Protein AF-A0AAV8UXM5-F1 (afdb_monomer)

Foldseek 3Di:
DDDDDDDDDDDDDDDDDDDPDDDDDDDDDDDDDDDDDDDDDDDDDDDDDDDDPDPPDDPDDPFDWAWPDWAQDDDDPFGKIWTKIKTDFPFKPQKIKIKIAIDGDPVVCVVDPVPPGAFDMEMDMDGRDAIDGHPPADQDPVAAWRDWDDDDPAFKIKTWGWHQDPVQQKIKIKIWIGGPDPDPPVDPPRIHMYMDMDHHD

Structure (mmCIF, N/CA/C/O backbone):
data_AF-A0AAV8UXM5-F1
#
_entry.id   AF-A0AAV8UXM5-F1
#
loop_
_atom_site.group_PDB
_atom_site.id
_atom_site.type_symbol
_atom_site.label_atom_id
_atom_site.label_alt_id
_atom_site.label_comp_id
_atom_site.label_asym_id
_atom_site.label_entity_id
_atom_site.label_seq_id
_atom_site.pdbx_PDB_ins_code
_atom_site.Cartn_x
_atom_site.Cartn_y
_atom_site.Cartn_z
_atom_site.occupancy
_atom_site.B_iso_or_equiv
_atom_site.auth_seq_id
_atom_site.auth_comp_id
_atom_site.auth_asym_id
_atom_site.auth_atom_id
_atom_site.pdbx_PDB_model_num
ATOM 1 N N . MET A 1 1 ? -46.253 22.259 -22.463 1.00 45.28 1 MET A N 1
ATOM 2 C CA . MET A 1 1 ? -45.766 21.147 -21.620 1.00 45.28 1 MET A CA 1
ATOM 3 C C . MET A 1 1 ? -44.501 21.589 -20.906 1.00 45.28 1 MET A C 1
ATOM 5 O O . MET A 1 1 ? -43.659 22.217 -21.532 1.00 45.28 1 MET A O 1
ATOM 9 N N . SER A 1 2 ? -44.441 21.362 -19.596 1.00 40.28 2 SER A N 1
ATOM 10 C CA . SER A 1 2 ? -43.471 21.933 -18.659 1.00 40.28 2 SER A CA 1
ATOM 11 C C . SER A 1 2 ? -42.102 21.255 -18.707 1.00 40.28 2 SER A C 1
ATOM 13 O O . SER A 1 2 ? -41.990 20.046 -18.520 1.00 40.28 2 SER A O 1
ATOM 15 N N . SER A 1 3 ? -41.062 22.063 -18.862 1.00 44.91 3 SER A N 1
ATOM 16 C CA . SER A 1 3 ? -39.671 21.745 -18.551 1.00 44.91 3 SER A CA 1
ATOM 17 C C . SER A 1 3 ? -39.450 21.781 -17.031 1.00 44.91 3 SER A C 1
ATOM 19 O O . SER A 1 3 ? -39.527 22.848 -16.423 1.00 44.91 3 SER A O 1
ATOM 21 N N . GLY A 1 4 ? -39.205 20.621 -16.418 1.00 42.62 4 GLY A N 1
ATOM 22 C CA . GLY A 1 4 ? -38.860 20.483 -14.999 1.00 42.62 4 GLY A CA 1
ATOM 23 C C . GLY A 1 4 ? -37.346 20.443 -14.800 1.00 42.62 4 GLY A C 1
ATOM 24 O O . GLY A 1 4 ? -36.711 19.430 -15.076 1.00 42.62 4 GLY A O 1
ATOM 25 N N . PHE A 1 5 ? -36.780 21.553 -14.333 1.00 38.94 5 PHE A N 1
ATOM 26 C CA . PHE A 1 5 ? -35.387 21.689 -13.910 1.00 38.94 5 PHE A CA 1
ATOM 27 C C . PHE A 1 5 ? -35.331 21.391 -12.403 1.00 38.94 5 PHE A C 1
ATOM 29 O O . PHE A 1 5 ? -35.921 22.125 -11.611 1.00 38.94 5 PHE A O 1
ATOM 36 N N . VAL A 1 6 ? -34.690 20.293 -11.995 1.00 45.38 6 VAL A N 1
ATOM 37 C CA . VAL A 1 6 ? -34.498 19.964 -10.573 1.00 45.38 6 VAL A CA 1
ATOM 38 C C . VAL A 1 6 ? -33.215 20.640 -10.097 1.00 45.38 6 VAL A C 1
ATOM 40 O O . VAL A 1 6 ? -32.112 20.166 -10.356 1.00 45.38 6 VAL A O 1
ATOM 43 N N . SER A 1 7 ? -33.371 21.775 -9.418 1.00 38.81 7 SER A N 1
ATOM 44 C CA . SER A 1 7 ? -32.301 22.449 -8.682 1.00 38.81 7 SER A CA 1
ATOM 45 C C . SER A 1 7 ? -31.997 21.681 -7.396 1.00 38.81 7 SER A C 1
ATOM 47 O O . SER A 1 7 ? -32.844 21.597 -6.508 1.00 38.81 7 SER A O 1
ATOM 49 N N . VAL A 1 8 ? -30.785 21.139 -7.269 1.00 43.91 8 VAL A N 1
ATOM 50 C CA . VAL A 1 8 ? -30.275 20.630 -5.989 1.00 43.91 8 VAL A CA 1
ATOM 51 C C . VAL A 1 8 ? -29.797 21.836 -5.182 1.00 43.91 8 VAL A C 1
ATOM 53 O O . VAL A 1 8 ? -28.806 22.476 -5.530 1.00 43.91 8 VAL A O 1
ATOM 56 N N . GLY A 1 9 ? -30.561 22.191 -4.149 1.00 37.16 9 GLY A N 1
ATOM 57 C CA . GLY A 1 9 ? -30.243 23.277 -3.229 1.00 37.16 9 GLY A CA 1
ATOM 58 C C . GLY A 1 9 ? -29.020 22.938 -2.382 1.00 37.16 9 GLY A C 1
ATOM 59 O O . GLY A 1 9 ? -29.046 21.998 -1.594 1.00 37.16 9 GLY A O 1
ATOM 60 N N . LEU A 1 10 ? -27.958 23.720 -2.547 1.00 39.53 10 LEU A N 1
ATOM 61 C CA . LEU A 1 10 ? -26.877 23.840 -1.575 1.00 39.53 10 LEU A CA 1
ATOM 62 C C . LEU A 1 10 ? -27.367 24.761 -0.455 1.00 39.53 10 LEU A C 1
ATOM 64 O O . LEU A 1 10 ? -27.646 25.930 -0.711 1.00 39.53 10 LEU A O 1
ATOM 68 N N . ASP A 1 11 ? -27.489 24.226 0.758 1.00 41.09 11 ASP A N 1
ATOM 69 C CA . ASP A 1 11 ? -27.747 24.994 1.978 1.00 41.09 11 ASP A CA 1
ATOM 70 C C . ASP A 1 11 ? -26.431 25.630 2.473 1.00 41.09 11 ASP A C 1
ATOM 72 O O . ASP A 1 11 ? -25.501 24.892 2.814 1.00 41.09 11 ASP A O 1
ATOM 76 N N . PRO A 1 12 ? -26.286 26.971 2.489 1.00 48.53 12 PRO A N 1
ATOM 77 C CA . PRO A 1 12 ? -25.077 27.641 2.931 1.00 48.53 12 PRO A CA 1
ATOM 78 C C . PRO A 1 12 ? -25.357 28.450 4.205 1.00 48.53 12 PRO A C 1
ATOM 80 O O . PRO A 1 12 ? -25.426 29.676 4.160 1.00 48.53 12 PRO A O 1
ATOM 83 N N . ARG A 1 13 ? -25.518 27.779 5.350 1.00 39.03 13 ARG A N 1
ATOM 84 C CA . ARG A 1 13 ? -25.361 28.341 6.709 1.00 39.03 13 ARG A CA 1
ATOM 85 C C . ARG A 1 13 ? -24.883 27.185 7.592 1.00 39.03 13 ARG A C 1
ATOM 87 O O . ARG A 1 13 ? -25.555 26.174 7.688 1.00 39.03 13 ARG A O 1
ATOM 94 N N . LEU A 1 14 ? -23.704 27.219 8.199 1.00 43.03 14 LEU A N 1
ATOM 95 C CA . LEU A 1 14 ? -23.430 28.008 9.395 1.00 43.03 14 LEU A CA 1
ATOM 96 C C . LEU A 1 14 ? -21.909 28.150 9.562 1.00 43.03 14 LEU A C 1
ATOM 98 O O . LEU A 1 14 ? -21.182 27.159 9.628 1.00 43.03 14 LEU A O 1
ATOM 102 N N . GLY A 1 15 ? -21.448 29.397 9.630 1.00 34.44 15 GLY A N 1
ATOM 103 C CA . GLY A 1 15 ? -20.181 29.752 10.256 1.00 34.44 15 GLY A CA 1
ATOM 104 C C . GLY A 1 15 ? -20.368 30.054 11.747 1.00 34.44 15 GLY A C 1
ATOM 105 O O . GLY A 1 15 ? -21.478 29.975 12.263 1.00 34.44 15 GLY A O 1
ATOM 106 N N . GLU A 1 16 ? -19.258 30.480 12.357 1.00 38.41 16 GLU A N 1
ATOM 107 C CA . GLU A 1 16 ? -19.043 30.931 13.748 1.00 38.41 16 GLU A CA 1
ATOM 108 C C . GLU A 1 16 ? -18.546 29.831 14.704 1.00 38.41 16 GLU A C 1
ATOM 110 O O . GLU A 1 16 ? -19.240 28.890 15.055 1.00 38.41 16 GLU A O 1
ATOM 115 N N . SER A 1 17 ? -17.240 29.783 14.983 1.00 40.91 17 SER A N 1
ATOM 116 C CA . SER A 1 17 ? -16.501 30.587 15.977 1.00 40.91 17 SER A CA 1
ATOM 117 C C . SER A 1 17 ? -16.853 30.206 17.421 1.00 40.91 17 SER A C 1
ATOM 119 O O . SER A 1 17 ? -17.948 30.462 17.906 1.00 40.91 17 SER A O 1
ATOM 121 N N . GLY A 1 18 ? -15.900 29.587 18.126 1.00 34.62 18 GLY A N 1
ATOM 122 C CA . GLY A 1 18 ? -16.131 29.085 19.479 1.00 34.62 18 GLY A CA 1
ATOM 123 C C . GLY A 1 18 ? -14.866 28.580 20.163 1.00 34.62 18 GLY A C 1
ATOM 124 O O . GLY A 1 18 ? -14.663 27.384 20.296 1.00 34.62 18 GLY A O 1
ATOM 125 N N . LYS A 1 19 ? -14.002 29.526 20.543 1.00 34.66 19 LYS A N 1
ATOM 126 C CA . LYS A 1 19 ? -13.081 29.517 21.697 1.00 34.66 19 LYS A CA 1
ATOM 127 C C . LYS A 1 19 ? -12.708 28.146 22.291 1.00 34.66 19 LYS A C 1
ATOM 129 O O . LYS A 1 19 ? -13.430 27.573 23.100 1.00 34.66 19 LYS A O 1
ATOM 134 N N . CYS A 1 20 ? -11.474 27.728 22.017 1.00 38.84 20 CYS A N 1
ATOM 135 C CA . CYS A 1 20 ? -10.736 26.799 22.865 1.00 38.84 20 CYS A CA 1
ATOM 136 C C . CYS A 1 20 ? -10.193 27.588 24.070 1.00 38.84 20 CYS A C 1
ATOM 138 O O . CYS A 1 20 ? -9.226 28.339 23.938 1.00 38.84 20 CYS A O 1
ATOM 140 N N . SER A 1 21 ? -10.839 27.492 25.233 1.00 41.59 21 SER A N 1
ATOM 141 C CA . SER A 1 21 ? -10.326 28.103 26.464 1.00 41.59 21 SER A CA 1
ATOM 142 C C . SER A 1 21 ? -10.726 27.313 27.701 1.00 41.59 21 SER A C 1
ATOM 144 O O . SER A 1 21 ? -11.914 27.186 27.984 1.00 41.59 21 SER A O 1
ATOM 146 N N . SER A 1 22 ? -9.702 26.914 28.468 1.00 42.22 22 SER A N 1
ATOM 147 C CA . SER A 1 22 ? -9.739 26.312 29.810 1.00 42.22 22 SER A CA 1
ATOM 148 C C . SER A 1 22 ? -10.481 24.972 29.860 1.00 42.22 22 SER A C 1
ATOM 150 O O . SER A 1 22 ? -11.616 24.858 29.443 1.00 42.22 22 SER A O 1
ATOM 152 N N . TRP A 1 23 ? -9.850 23.882 30.275 1.00 30.88 23 TRP A N 1
ATOM 153 C CA . TRP A 1 23 ? -9.692 23.588 31.692 1.00 30.88 23 TRP A CA 1
ATOM 154 C C . TRP A 1 23 ? -8.365 22.875 31.956 1.00 30.88 23 TRP A C 1
ATOM 156 O O . TRP A 1 23 ? -8.071 21.803 31.435 1.00 30.88 23 TRP A O 1
ATOM 166 N N . CYS A 1 24 ? -7.575 23.513 32.812 1.00 39.38 24 CYS A N 1
ATOM 167 C CA . CYS A 1 24 ? -6.353 23.012 33.405 1.00 39.38 24 CYS A CA 1
ATOM 168 C C . CYS A 1 24 ? -6.691 22.613 34.849 1.00 39.38 24 CYS A C 1
ATOM 170 O O . CYS A 1 24 ? -7.016 23.489 35.642 1.00 39.38 24 CYS A O 1
ATOM 172 N N . ALA A 1 25 ? -6.644 21.322 35.189 1.00 42.03 25 ALA A N 1
ATOM 173 C CA . ALA A 1 25 ? -6.478 20.822 36.564 1.00 42.03 25 ALA A CA 1
ATOM 174 C C . ALA A 1 25 ? -6.244 19.298 36.514 1.00 42.03 25 ALA A C 1
ATOM 176 O O . ALA A 1 25 ? -7.165 18.509 36.360 1.00 42.03 25 ALA A O 1
ATOM 177 N N . ARG A 1 26 ? -4.987 18.847 36.463 1.00 41.97 26 ARG A N 1
ATOM 178 C CA . ARG A 1 26 ? -4.184 18.470 37.640 1.00 41.97 26 ARG A CA 1
ATOM 179 C C . ARG A 1 26 ? -4.803 17.325 38.454 1.00 41.97 26 ARG A C 1
ATOM 181 O O . ARG A 1 26 ? -5.565 17.581 39.377 1.00 41.97 26 ARG A O 1
ATOM 188 N N . ARG A 1 27 ? -4.262 16.112 38.286 1.00 48.38 27 ARG A N 1
ATOM 189 C CA . ARG A 1 27 ? -3.823 15.291 39.427 1.00 48.38 27 ARG A CA 1
ATOM 190 C C . ARG A 1 27 ? -2.507 14.588 39.122 1.00 48.38 27 ARG A C 1
ATOM 192 O O . ARG A 1 27 ? -2.323 13.962 38.090 1.00 48.38 27 ARG A O 1
ATOM 199 N N . ARG A 1 28 ? -1.595 14.788 40.068 1.00 47.28 28 ARG A N 1
ATOM 200 C CA . ARG A 1 28 ? -0.267 14.201 40.184 1.00 47.28 28 ARG A CA 1
ATOM 201 C C . ARG A 1 28 ? -0.423 12.739 40.594 1.00 47.28 28 ARG A C 1
ATOM 203 O O . ARG A 1 28 ? -1.163 12.463 41.533 1.00 47.28 28 ARG A O 1
ATOM 210 N N . GLY A 1 29 ? 0.321 11.857 39.943 1.00 37.12 29 GLY A N 1
ATOM 211 C CA . GLY A 1 29 ? 0.525 10.473 40.352 1.00 37.12 29 GLY A CA 1
ATOM 212 C C . GLY A 1 29 ? 1.959 10.084 40.031 1.00 37.12 29 GLY A C 1
ATOM 213 O O . GLY A 1 29 ? 2.228 9.516 38.984 1.00 37.12 29 GLY A O 1
ATOM 214 N N . VAL A 1 30 ? 2.885 10.475 40.906 1.00 45.19 30 VAL A N 1
ATOM 215 C CA . VAL A 1 30 ? 4.240 9.920 40.956 1.00 45.19 30 VAL A CA 1
ATOM 216 C C . VAL A 1 30 ? 4.102 8.499 41.494 1.00 45.19 30 VAL A C 1
ATOM 218 O O . VAL A 1 30 ? 3.691 8.333 42.641 1.00 45.19 30 VAL A O 1
ATOM 221 N N . MET A 1 31 ? 4.452 7.487 40.704 1.00 37.47 31 MET A N 1
ATOM 222 C CA . MET A 1 31 ? 4.749 6.156 41.230 1.00 37.47 31 MET A CA 1
ATOM 223 C C . MET A 1 31 ? 6.087 5.665 40.695 1.00 37.47 31 MET A C 1
ATOM 225 O O . MET A 1 31 ? 6.480 5.928 39.561 1.00 37.47 31 MET A O 1
ATOM 229 N N . LYS A 1 32 ? 6.811 5.068 41.637 1.00 36.50 32 LYS A N 1
ATOM 230 C CA . LYS A 1 32 ? 8.231 4.752 41.639 1.00 36.50 32 LYS A CA 1
ATOM 231 C C . LYS A 1 32 ? 8.600 3.729 40.569 1.00 36.50 32 LYS A C 1
ATOM 233 O O . LYS A 1 32 ? 7.892 2.750 40.365 1.00 36.50 32 LYS A O 1
ATOM 238 N N . MET A 1 33 ? 9.787 3.934 40.006 1.00 33.91 33 MET A N 1
ATOM 239 C CA . MET A 1 33 ? 10.614 2.886 39.419 1.00 33.91 33 MET A CA 1
ATOM 240 C C . MET A 1 33 ? 10.801 1.738 40.419 1.00 33.91 33 MET A C 1
ATOM 242 O O . MET A 1 33 ? 11.232 1.974 41.547 1.00 33.91 33 MET A O 1
ATOM 246 N N . HIS A 1 34 ? 10.547 0.513 39.973 1.00 35.97 34 HIS A N 1
ATOM 247 C CA . HIS A 1 34 ? 11.208 -0.674 40.497 1.00 35.97 34 HIS A CA 1
ATOM 248 C C . HIS A 1 34 ? 11.954 -1.326 39.333 1.00 35.97 34 HIS A C 1
ATOM 250 O O . HIS A 1 34 ? 11.359 -1.855 38.400 1.00 35.97 34 HIS A O 1
ATOM 256 N N . SER A 1 35 ? 13.273 -1.167 39.383 1.00 43.12 35 SER A N 1
ATOM 257 C CA . SER A 1 35 ? 14.252 -1.999 38.699 1.00 43.12 35 SER A CA 1
ATOM 258 C C . SER A 1 35 ? 14.246 -3.339 39.417 1.00 43.12 35 SER A C 1
ATOM 260 O O . SER A 1 35 ? 14.498 -3.345 40.622 1.00 43.12 35 SER A O 1
ATOM 262 N N . ASP A 1 36 ? 13.975 -4.434 38.710 1.00 39.72 36 ASP A N 1
ATOM 263 C CA . ASP A 1 36 ? 14.274 -5.762 39.233 1.00 39.72 36 ASP A CA 1
ATOM 264 C C . ASP A 1 36 ? 15.264 -6.489 38.327 1.00 39.72 36 ASP A C 1
ATOM 266 O O . ASP A 1 36 ? 15.210 -6.444 37.097 1.00 39.72 36 ASP A O 1
ATOM 270 N N . SER A 1 37 ? 16.237 -7.032 39.036 1.00 43.66 37 SER A N 1
ATOM 271 C CA . SER A 1 37 ? 17.463 -7.703 38.652 1.00 43.66 37 SER A CA 1
ATOM 272 C C . SER A 1 37 ? 17.219 -9.024 37.930 1.00 43.66 37 SER A C 1
ATOM 274 O O . SER A 1 37 ? 16.193 -9.672 38.095 1.00 43.66 37 SER A O 1
ATOM 276 N N . GLY A 1 38 ? 18.205 -9.405 37.117 1.00 40.91 38 GLY A N 1
ATOM 277 C CA . GLY A 1 38 ? 18.181 -10.601 36.290 1.00 40.91 38 GLY A CA 1
ATOM 278 C C . GLY A 1 38 ? 18.109 -11.923 37.048 1.00 40.91 38 GLY A C 1
ATOM 279 O O . GLY A 1 38 ? 18.486 -12.034 38.212 1.00 40.91 38 GLY A O 1
ATOM 280 N N . GLU A 1 39 ? 17.693 -12.944 36.305 1.00 49.25 39 GLU A N 1
ATOM 281 C CA . GLU A 1 39 ? 17.726 -14.334 36.733 1.00 49.25 39 GLU A CA 1
ATOM 282 C C . GLU A 1 39 ? 18.620 -15.122 35.762 1.00 49.25 39 GLU A C 1
ATOM 284 O O . GLU A 1 39 ? 18.297 -15.350 34.595 1.00 49.25 39 GLU A O 1
ATOM 289 N N . GLU A 1 40 ? 19.809 -15.456 36.261 1.00 47.88 40 GLU A N 1
ATOM 290 C CA . GLU A 1 40 ? 20.774 -16.398 35.694 1.00 47.88 40 GLU A CA 1
ATOM 291 C C . GLU A 1 40 ? 20.195 -17.818 35.770 1.00 47.88 40 GLU A C 1
ATOM 293 O O . GLU A 1 40 ? 20.112 -18.407 36.849 1.00 47.88 40 GLU A O 1
ATOM 298 N N . ILE A 1 41 ? 19.811 -18.402 34.630 1.00 53.00 41 ILE A N 1
ATOM 299 C CA . ILE A 1 41 ? 19.374 -19.803 34.578 1.00 53.00 41 ILE A CA 1
ATOM 300 C C . ILE A 1 41 ? 20.552 -20.689 34.172 1.00 53.00 41 ILE A C 1
ATOM 302 O O . ILE A 1 41 ? 20.925 -20.848 33.007 1.00 53.00 41 ILE A O 1
ATOM 306 N N . SER A 1 42 ? 21.122 -21.249 35.235 1.00 52.50 42 SER A N 1
ATOM 307 C CA . SER A 1 42 ? 22.150 -22.275 35.323 1.00 52.50 42 SER A CA 1
ATOM 308 C C . SER A 1 42 ? 22.005 -23.404 34.297 1.00 52.50 42 SER A C 1
ATOM 310 O O . SER A 1 42 ? 21.000 -24.112 34.211 1.00 52.50 42 SER A O 1
ATOM 312 N N . ARG A 1 43 ? 23.090 -23.622 33.553 1.00 63.59 43 ARG A N 1
ATOM 313 C CA . ARG A 1 43 ? 23.341 -24.827 32.764 1.00 63.59 43 ARG A CA 1
ATOM 314 C C . ARG A 1 43 ? 23.649 -26.003 33.701 1.00 63.59 43 ARG A C 1
ATOM 316 O O . ARG A 1 43 ? 24.657 -25.938 34.401 1.00 63.59 43 ARG A O 1
ATOM 323 N N . ARG A 1 44 ? 22.903 -27.116 33.596 1.00 58.78 44 ARG A N 1
ATOM 324 C CA . ARG A 1 44 ? 23.425 -28.486 33.332 1.00 58.78 44 ARG A CA 1
ATOM 325 C C . ARG A 1 44 ? 22.379 -29.602 33.533 1.00 58.78 44 ARG A C 1
ATOM 327 O O . ARG A 1 44 ? 21.853 -29.783 34.619 1.00 58.78 44 ARG A O 1
ATOM 334 N N . ASN A 1 45 ? 22.320 -30.438 32.493 1.00 46.81 45 ASN A N 1
ATOM 335 C CA . ASN A 1 45 ? 22.197 -31.904 32.475 1.00 46.81 45 ASN A CA 1
ATOM 336 C C . ASN A 1 45 ? 20.837 -32.634 32.362 1.00 46.81 45 ASN A C 1
ATOM 338 O O . ASN A 1 45 ? 20.012 -32.631 33.260 1.00 46.81 45 ASN A O 1
ATOM 342 N N . LEU A 1 46 ? 20.820 -33.435 31.281 1.00 49.66 46 LEU A N 1
ATOM 343 C CA . LEU A 1 46 ? 20.339 -34.815 31.101 1.00 49.66 46 LEU A CA 1
ATOM 344 C C . LEU A 1 46 ? 18.830 -35.112 30.977 1.00 49.66 46 LEU A C 1
ATOM 346 O O . LEU A 1 46 ? 18.123 -35.297 31.953 1.00 49.66 46 LEU A O 1
ATOM 350 N N . LEU A 1 47 ? 18.434 -35.278 29.707 1.00 52.75 47 LEU A N 1
ATOM 351 C CA . LEU A 1 47 ? 17.790 -36.455 29.094 1.00 52.75 47 LEU A CA 1
ATOM 352 C C . LEU A 1 47 ? 16.663 -37.208 29.837 1.00 52.75 47 LEU A C 1
ATOM 354 O O . LEU A 1 47 ? 16.871 -37.775 30.902 1.00 52.75 47 LEU A O 1
ATOM 358 N N . LEU A 1 48 ? 15.595 -37.416 29.048 1.00 52.03 48 LEU A N 1
ATOM 359 C CA . LEU A 1 48 ? 14.561 -38.472 29.059 1.00 52.03 48 LEU A CA 1
ATOM 360 C C . LEU A 1 48 ? 13.194 -38.109 29.662 1.00 52.03 4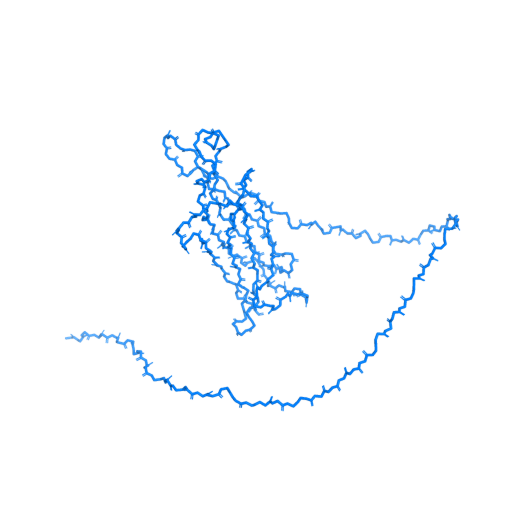8 LEU A C 1
ATOM 362 O O . LEU A 1 48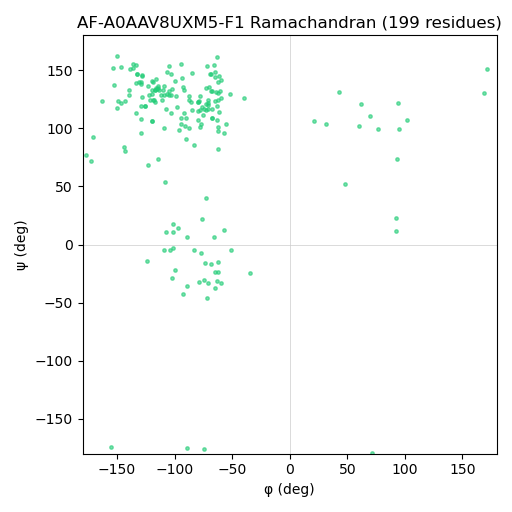 ? 12.993 -38.075 30.868 1.00 52.03 48 LEU A O 1
ATOM 366 N N . GLY A 1 49 ? 12.226 -37.957 28.753 1.00 50.22 49 GLY A N 1
ATOM 367 C CA . GLY A 1 49 ? 10.788 -37.902 29.016 1.00 50.22 49 GLY A CA 1
ATOM 368 C C . GLY A 1 49 ? 10.005 -37.803 27.703 1.00 50.22 49 GLY A C 1
ATOM 369 O O . GLY A 1 49 ? 9.604 -36.718 27.300 1.00 50.22 49 GLY A O 1
ATOM 370 N N . LEU A 1 50 ? 9.871 -38.929 26.993 1.00 62.00 50 LEU A N 1
ATOM 371 C CA . LEU A 1 50 ? 9.015 -39.096 25.809 1.00 62.00 50 LEU A CA 1
ATOM 372 C C . LEU A 1 50 ? 7.526 -39.112 26.208 1.00 62.00 50 LEU A C 1
ATOM 374 O O . LEU A 1 50 ? 7.199 -39.586 27.291 1.00 62.00 50 LEU A O 1
ATOM 378 N N . LEU A 1 51 ? 6.667 -38.708 25.259 1.00 57.31 51 LEU A N 1
ATOM 379 C CA . LEU A 1 51 ? 5.188 -38.686 25.251 1.00 57.31 51 LEU A CA 1
ATOM 380 C C . LEU A 1 51 ? 4.512 -37.379 25.698 1.00 57.31 51 LEU A C 1
ATOM 382 O O . LEU A 1 51 ? 3.829 -37.307 26.713 1.00 57.31 51 LEU A O 1
ATOM 386 N N . GLY A 1 52 ? 4.587 -36.373 24.826 1.00 55.62 52 GLY A N 1
ATOM 387 C CA . GLY A 1 52 ? 3.538 -35.365 24.676 1.00 55.62 52 GLY A CA 1
ATOM 388 C C . GLY A 1 52 ? 3.184 -35.267 23.196 1.00 55.62 52 GLY A C 1
ATOM 389 O O . GLY A 1 52 ? 4.068 -34.992 22.386 1.00 55.62 52 GLY A O 1
ATOM 390 N N . LEU A 1 53 ? 1.931 -35.556 22.826 1.00 59.75 53 LEU A N 1
ATOM 391 C CA . LEU A 1 53 ? 1.420 -35.368 21.465 1.00 59.75 53 LEU A CA 1
ATOM 392 C C . LEU A 1 53 ? 1.641 -33.904 21.060 1.00 59.75 53 LEU A C 1
ATOM 394 O O . LEU A 1 53 ? 0.935 -33.010 21.523 1.00 59.75 53 LEU A O 1
ATOM 398 N N . GLY A 1 54 ? 2.649 -33.671 20.222 1.00 54.69 54 GLY A N 1
ATOM 399 C CA . GLY A 1 54 ? 2.967 -32.355 19.697 1.00 54.69 54 GLY A CA 1
ATOM 400 C C . GLY A 1 54 ? 1.864 -31.891 18.758 1.00 54.69 54 GLY A C 1
ATOM 401 O O . GLY A 1 54 ? 1.737 -32.394 17.642 1.00 54.69 54 GLY A O 1
ATOM 402 N N . THR A 1 55 ? 1.079 -30.910 19.191 1.00 64.50 55 THR A N 1
ATOM 403 C CA . THR A 1 55 ? 0.347 -30.042 18.274 1.00 64.50 55 THR A CA 1
ATOM 404 C C . THR A 1 55 ? 1.388 -29.308 17.433 1.00 64.50 55 THR A C 1
ATOM 406 O O . THR A 1 55 ? 2.051 -28.381 17.893 1.00 64.50 55 THR A O 1
ATOM 409 N N . ALA A 1 56 ? 1.595 -29.772 16.201 1.00 62.59 56 ALA A N 1
ATOM 410 C CA . ALA A 1 56 ? 2.439 -29.092 15.234 1.00 62.59 56 ALA A CA 1
ATOM 411 C C . ALA A 1 56 ? 1.826 -27.714 14.947 1.00 62.59 56 ALA A C 1
ATOM 413 O O . ALA A 1 56 ? 0.867 -27.592 14.186 1.00 62.59 56 ALA A O 1
ATOM 414 N N . ALA A 1 57 ? 2.343 -26.679 15.608 1.00 64.75 57 ALA A N 1
ATOM 415 C CA . ALA A 1 57 ? 2.033 -25.298 15.287 1.00 64.75 57 ALA A CA 1
ATOM 416 C C . ALA A 1 57 ? 2.543 -25.034 13.865 1.00 64.75 57 ALA A C 1
ATOM 418 O O . ALA A 1 57 ? 3.753 -24.999 13.633 1.00 64.75 57 ALA A O 1
ATOM 419 N N . LEU A 1 58 ? 1.627 -24.914 12.900 1.00 65.75 58 LEU A N 1
ATOM 420 C CA . LEU A 1 58 ? 1.994 -24.491 11.554 1.00 65.75 58 LEU A CA 1
ATOM 421 C C . LEU A 1 58 ? 2.577 -23.073 11.647 1.00 65.75 58 LEU A C 1
ATOM 423 O O . LEU A 1 58 ? 1.897 -22.183 12.167 1.00 65.75 58 LEU A O 1
ATOM 427 N N . PRO A 1 59 ? 3.802 -22.831 11.152 1.00 58.94 59 PRO A N 1
ATOM 428 C CA . PRO A 1 59 ? 4.322 -21.479 11.065 1.00 58.94 59 PRO A CA 1
ATOM 429 C C . PRO A 1 59 ? 3.437 -20.681 10.099 1.00 58.94 59 PRO A C 1
ATOM 431 O O . PRO A 1 59 ? 3.303 -21.040 8.928 1.00 58.94 59 PRO A O 1
ATOM 434 N N . MET A 1 60 ? 2.811 -19.606 10.589 1.00 56.09 60 MET A N 1
ATOM 435 C CA . MET A 1 60 ? 2.189 -18.601 9.724 1.00 56.09 60 MET A CA 1
ATOM 436 C C . MET A 1 60 ? 3.300 -17.995 8.870 1.00 56.09 60 MET A C 1
ATOM 438 O O . MET A 1 60 ? 4.227 -17.376 9.394 1.00 56.09 60 MET A O 1
ATOM 442 N N . LEU A 1 61 ? 3.242 -18.232 7.559 1.00 55.22 61 LEU A N 1
ATOM 443 C CA . LEU A 1 61 ? 4.180 -17.621 6.630 1.00 55.22 61 LEU A CA 1
ATOM 444 C C . LEU A 1 61 ? 4.011 -16.094 6.669 1.00 55.22 61 LEU A C 1
ATOM 446 O O . LEU A 1 61 ? 2.877 -15.611 6.736 1.00 55.22 61 LEU A O 1
ATOM 450 N N . PRO A 1 62 ? 5.115 -15.330 6.626 1.00 55.53 62 PRO A N 1
ATOM 451 C CA . PRO A 1 62 ? 5.040 -13.883 6.518 1.00 55.53 62 PRO A CA 1
ATOM 452 C C . PRO A 1 62 ? 4.298 -13.506 5.232 1.00 55.53 62 PRO A C 1
ATOM 454 O O . PRO A 1 62 ? 4.484 -14.152 4.199 1.00 55.53 62 PRO A O 1
ATOM 457 N N . ALA A 1 63 ? 3.475 -12.457 5.299 1.00 61.56 63 ALA A N 1
ATOM 458 C CA . ALA A 1 63 ? 2.813 -11.866 4.141 1.00 61.56 63 ALA A CA 1
ATOM 459 C C . ALA A 1 63 ? 3.877 -11.435 3.117 1.00 61.56 63 ALA A C 1
ATOM 461 O O . ALA A 1 63 ? 4.509 -10.387 3.243 1.00 61.56 63 ALA A O 1
ATOM 462 N N . SER A 1 64 ? 4.139 -12.294 2.133 1.00 70.81 64 SER A N 1
ATOM 463 C CA . SER A 1 64 ? 5.137 -12.039 1.104 1.00 70.81 64 SER A CA 1
ATOM 464 C C . SER A 1 64 ? 4.540 -11.107 0.061 1.00 70.81 64 SER A C 1
ATOM 466 O O . SER A 1 64 ? 3.526 -11.441 -0.555 1.00 70.81 64 SER A O 1
ATOM 468 N N . ALA A 1 65 ? 5.179 -9.963 -0.165 1.00 83.94 65 ALA A N 1
ATOM 469 C CA . ALA A 1 65 ? 4.847 -9.129 -1.308 1.00 83.94 65 ALA A CA 1
ATOM 470 C C . ALA A 1 65 ? 5.137 -9.902 -2.604 1.00 83.94 65 ALA A C 1
ATOM 472 O O . ALA A 1 65 ? 6.211 -10.486 -2.759 1.00 83.94 65 ALA A O 1
ATOM 473 N N . ARG A 1 66 ? 4.168 -9.932 -3.516 1.00 89.62 66 ARG A N 1
ATOM 474 C CA . ARG A 1 66 ? 4.195 -10.720 -4.749 1.00 89.62 66 ARG A CA 1
ATOM 475 C C . ARG A 1 66 ? 4.105 -9.800 -5.957 1.00 89.62 66 ARG A C 1
ATOM 477 O O . ARG A 1 66 ? 3.185 -8.992 -6.047 1.00 89.62 66 ARG A O 1
ATOM 484 N N . ASP A 1 67 ? 5.009 -9.957 -6.921 1.00 89.62 67 ASP A N 1
ATOM 485 C CA . ASP A 1 67 ? 4.899 -9.254 -8.201 1.00 89.62 67 ASP A CA 1
ATOM 486 C C . ASP A 1 67 ? 3.722 -9.851 -9.009 1.00 89.62 67 ASP A C 1
ATOM 488 O O . ASP A 1 67 ? 3.661 -11.050 -9.288 1.00 89.62 67 ASP A O 1
ATOM 492 N N . VAL A 1 68 ? 2.738 -9.013 -9.335 1.00 92.19 68 VAL A N 1
ATOM 493 C CA . VAL A 1 68 ? 1.496 -9.377 -10.038 1.00 92.19 68 VAL A CA 1
ATOM 494 C C . VAL A 1 68 ? 1.644 -9.193 -11.540 1.00 92.19 68 VAL A C 1
ATOM 496 O O . VAL A 1 68 ? 1.173 -10.024 -12.313 1.00 92.19 68 VAL A O 1
ATOM 499 N N . ALA A 1 69 ? 2.264 -8.089 -11.950 1.00 89.44 69 ALA A N 1
ATOM 500 C CA . ALA A 1 69 ? 2.444 -7.742 -13.349 1.00 89.44 69 ALA A CA 1
ATOM 501 C C . ALA A 1 69 ? 3.674 -6.851 -13.534 1.00 89.44 69 ALA A C 1
ATOM 503 O O . ALA A 1 69 ? 4.024 -6.068 -12.652 1.00 89.44 69 ALA A O 1
ATOM 504 N N . SER A 1 70 ? 4.284 -6.939 -14.712 1.00 87.81 70 SER A N 1
ATOM 505 C CA . SER A 1 70 ? 5.259 -5.973 -15.209 1.00 87.81 70 SER A CA 1
ATOM 506 C C . SER A 1 70 ? 4.876 -5.644 -16.646 1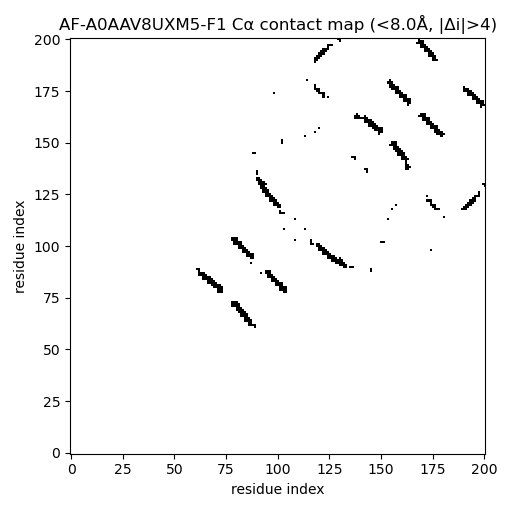.00 87.81 70 SER A C 1
ATOM 508 O O . SER A 1 70 ? 4.856 -6.521 -17.510 1.00 87.81 70 SER A O 1
ATOM 510 N N . ILE A 1 71 ? 4.463 -4.403 -16.874 1.00 88.38 71 ILE A N 1
ATOM 511 C CA . ILE A 1 71 ? 3.891 -3.942 -18.139 1.00 88.38 71 ILE A CA 1
ATOM 512 C C . ILE A 1 71 ? 4.892 -2.979 -18.780 1.00 88.38 71 ILE A C 1
ATOM 514 O O . ILE A 1 71 ? 5.245 -1.990 -18.141 1.00 88.38 71 ILE A O 1
ATOM 518 N N . PRO A 1 72 ? 5.346 -3.205 -20.022 1.00 84.81 72 PRO A N 1
ATOM 519 C CA . PRO A 1 72 ? 6.190 -2.239 -20.714 1.00 84.81 72 PRO A CA 1
ATOM 520 C C . PRO A 1 72 ? 5.391 -0.954 -20.973 1.00 84.81 72 PRO A C 1
ATOM 522 O O . PRO A 1 72 ? 4.311 -0.990 -21.561 1.00 84.81 72 PRO A O 1
ATOM 525 N N . ALA A 1 73 ? 5.905 0.178 -20.498 1.00 75.31 73 ALA A N 1
ATOM 526 C CA . ALA A 1 73 ? 5.200 1.455 -20.468 1.00 75.31 73 ALA A CA 1
ATOM 527 C C . ALA A 1 73 ? 5.661 2.453 -21.548 1.00 75.31 73 ALA A C 1
ATOM 529 O O . ALA A 1 73 ? 5.044 3.512 -21.672 1.00 75.31 73 ALA A O 1
ATOM 530 N N . SER A 1 74 ? 6.694 2.149 -22.346 1.00 70.38 74 SER A N 1
ATOM 531 C CA . SER A 1 74 ? 7.223 3.107 -23.332 1.00 70.38 74 SER A CA 1
ATOM 532 C C . SER A 1 74 ? 7.491 2.564 -24.742 1.00 70.38 74 SER A C 1
ATOM 534 O O . SER A 1 74 ? 7.660 1.369 -24.976 1.00 70.38 74 SER A O 1
ATOM 536 N N . GLY A 1 75 ? 7.432 3.509 -25.697 1.00 63.75 75 GLY A N 1
ATOM 537 C CA . GLY A 1 75 ? 7.564 3.317 -27.145 1.00 63.75 75 GLY A CA 1
ATOM 538 C C . GLY A 1 75 ? 8.996 3.058 -27.623 1.00 63.75 75 GLY A C 1
ATOM 539 O O . GLY A 1 75 ? 9.907 2.982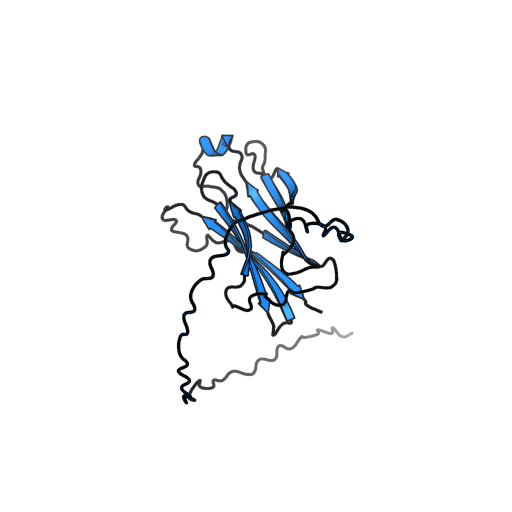 -26.811 1.00 63.75 75 GLY A O 1
ATOM 540 N N . LEU A 1 76 ? 9.172 2.960 -28.952 1.00 56.34 76 LEU A N 1
ATOM 541 C CA . LEU A 1 76 ? 10.286 2.339 -29.709 1.00 56.34 76 LEU A CA 1
ATOM 542 C C . LEU A 1 76 ? 11.729 2.404 -29.140 1.00 56.34 76 LEU A C 1
ATOM 544 O O . LEU A 1 76 ? 12.539 1.560 -29.514 1.00 56.34 76 LEU A O 1
ATOM 548 N N . PHE A 1 77 ? 12.065 3.376 -28.286 1.00 56.28 77 PHE A N 1
ATOM 549 C CA . PHE A 1 77 ? 13.421 3.657 -27.799 1.00 56.28 77 PHE A CA 1
ATOM 550 C C . PHE A 1 77 ? 13.601 3.649 -26.270 1.00 56.28 77 PHE A C 1
ATOM 552 O O . PHE A 1 77 ? 14.744 3.617 -25.829 1.00 56.28 77 PHE A O 1
ATOM 559 N N . MET A 1 78 ? 12.530 3.679 -25.468 1.00 62.44 78 MET A N 1
ATOM 560 C CA . MET A 1 78 ? 12.612 3.691 -23.997 1.00 62.44 78 MET A CA 1
ATOM 561 C C . MET A 1 78 ? 11.948 2.427 -23.454 1.00 62.44 78 MET A C 1
ATOM 563 O O . MET A 1 78 ? 10.854 2.072 -23.888 1.00 62.44 78 MET A O 1
ATOM 567 N N . LYS A 1 79 ? 12.599 1.737 -22.517 1.00 71.56 79 LYS A N 1
ATOM 568 C CA . LYS A 1 79 ? 12.078 0.495 -21.923 1.00 71.56 79 LYS A CA 1
ATOM 569 C C . LYS A 1 79 ? 11.624 0.705 -20.477 1.00 71.56 79 LYS A C 1
ATOM 571 O O . LYS A 1 79 ? 12.080 -0.011 -19.595 1.00 71.56 79 LYS A O 1
ATOM 576 N N . ASP A 1 80 ? 10.757 1.673 -20.195 1.00 77.94 80 ASP A N 1
ATOM 577 C CA . ASP A 1 80 ? 10.150 1.789 -18.861 1.00 77.94 80 ASP A CA 1
ATOM 578 C C . ASP A 1 80 ? 9.196 0.607 -18.616 1.00 77.94 80 ASP A C 1
ATOM 580 O O . ASP A 1 80 ? 8.524 0.131 -19.533 1.00 77.94 80 ASP A O 1
ATOM 584 N N . TYR A 1 81 ? 9.098 0.165 -17.364 1.00 80.06 81 TYR A N 1
ATOM 585 C CA . TYR A 1 81 ? 8.151 -0.858 -16.927 1.00 80.06 81 TYR A CA 1
ATOM 586 C C . TYR A 1 81 ? 7.269 -0.317 -15.805 1.00 80.06 81 TYR A C 1
ATOM 588 O O . TYR A 1 81 ? 7.752 0.315 -14.868 1.00 80.06 81 TYR A O 1
ATOM 596 N N . LEU A 1 82 ? 5.974 -0.595 -15.884 1.00 86.31 82 LEU A N 1
ATOM 597 C CA . LEU A 1 82 ? 5.008 -0.429 -14.811 1.00 86.31 82 LEU A CA 1
ATOM 598 C C . LEU A 1 82 ? 4.865 -1.767 -14.083 1.00 86.31 82 LEU A C 1
ATOM 600 O O . LEU A 1 82 ? 4.293 -2.714 -14.622 1.00 86.31 82 LEU A O 1
ATOM 604 N N . ASN A 1 83 ? 5.383 -1.846 -12.866 1.00 87.56 83 ASN A N 1
ATOM 605 C CA . ASN A 1 83 ? 5.270 -3.024 -12.016 1.00 87.56 83 ASN A CA 1
ATOM 606 C C . ASN A 1 83 ? 4.064 -2.879 -11.097 1.00 87.56 83 ASN A C 1
ATOM 608 O O . ASN A 1 83 ? 3.773 -1.786 -10.613 1.00 87.56 83 ASN A O 1
ATOM 612 N N . VAL A 1 84 ? 3.376 -3.987 -10.852 1.00 91.25 84 VAL A N 1
ATOM 613 C CA . VAL A 1 84 ? 2.279 -4.078 -9.892 1.00 91.25 84 VAL A CA 1
ATOM 614 C C . VAL A 1 84 ? 2.643 -5.132 -8.865 1.00 91.25 84 VAL A C 1
ATOM 616 O O . VAL A 1 84 ? 2.909 -6.274 -9.227 1.00 91.25 84 VAL A O 1
ATOM 619 N N . ILE A 1 85 ? 2.633 -4.751 -7.594 1.00 91.50 85 ILE A N 1
ATOM 620 C CA . ILE A 1 85 ? 2.962 -5.612 -6.460 1.00 91.50 85 ILE A CA 1
ATOM 621 C C . ILE A 1 85 ? 1.720 -5.742 -5.596 1.00 91.50 85 ILE A C 1
ATOM 623 O O . ILE A 1 85 ? 1.075 -4.747 -5.275 1.00 91.50 85 ILE A O 1
ATOM 627 N N . GLU A 1 86 ? 1.401 -6.965 -5.210 1.00 94.44 86 GLU A N 1
ATOM 628 C CA . GLU A 1 86 ? 0.381 -7.280 -4.221 1.00 94.44 86 GLU A CA 1
ATOM 629 C C . GLU A 1 86 ? 1.043 -7.554 -2.877 1.00 94.44 86 GLU A C 1
ATOM 631 O O . GLU A 1 86 ? 2.064 -8.236 -2.813 1.00 94.44 86 GLU A O 1
ATOM 636 N N . PHE A 1 87 ? 0.426 -7.093 -1.798 1.00 93.75 87 PHE A N 1
ATOM 637 C CA . PHE A 1 87 ? 0.735 -7.560 -0.453 1.00 93.75 87 PHE A CA 1
ATOM 638 C C . PHE A 1 87 ? -0.508 -7.479 0.440 1.00 93.75 87 PHE A C 1
ATOM 640 O O . PHE A 1 87 ? -1.494 -6.804 0.125 1.00 93.75 87 PHE A O 1
ATOM 647 N N . GLU A 1 88 ? -0.456 -8.198 1.555 1.00 93.81 88 GLU A N 1
ATOM 648 C CA . GLU A 1 88 ? -1.478 -8.155 2.597 1.00 93.81 88 GLU A CA 1
ATOM 649 C C . GLU A 1 88 ? -0.973 -7.369 3.798 1.00 93.81 88 GLU A C 1
ATOM 651 O O . GLU A 1 88 ? 0.229 -7.277 4.056 1.00 93.81 88 GLU A O 1
ATOM 656 N N . ASP A 1 89 ? -1.912 -6.805 4.541 1.00 93.31 89 ASP A N 1
ATOM 657 C CA . ASP A 1 89 ? -1.609 -6.117 5.777 1.00 93.31 89 ASP A CA 1
ATOM 658 C C . ASP A 1 89 ? -1.408 -7.135 6.922 1.00 93.31 89 ASP A C 1
ATOM 660 O O . ASP A 1 89 ? -2.329 -7.895 7.232 1.00 93.31 89 ASP A O 1
ATOM 664 N N . PRO A 1 90 ? -0.249 -7.143 7.611 1.00 91.56 90 PRO A N 1
ATOM 665 C CA . PRO A 1 90 ? 0.034 -8.123 8.660 1.00 91.56 90 PRO A CA 1
ATOM 666 C C . PRO A 1 90 ? -0.888 -8.017 9.886 1.00 91.56 90 PRO A C 1
ATOM 668 O O . PRO A 1 90 ? -1.045 -8.996 10.612 1.00 91.56 90 PRO A O 1
ATOM 671 N N . LYS A 1 91 ? -1.495 -6.849 10.135 1.00 92.75 91 LYS A N 1
ATOM 672 C CA . LYS A 1 91 ? -2.393 -6.604 11.278 1.00 92.75 91 LYS A CA 1
ATOM 673 C C . LYS A 1 91 ? -3.860 -6.450 10.878 1.00 92.75 91 LYS A C 1
ATOM 675 O O . LYS A 1 91 ? -4.716 -6.314 11.753 1.00 92.75 91 LYS A O 1
ATOM 680 N N . VAL A 1 92 ? -4.168 -6.460 9.583 1.00 94.00 92 VAL A N 1
ATOM 681 C CA . VAL A 1 92 ? -5.540 -6.375 9.080 1.00 94.00 92 VAL A CA 1
ATOM 682 C C . VAL A 1 92 ? -5.794 -7.492 8.080 1.00 94.00 92 VAL A C 1
ATOM 684 O O . VAL A 1 92 ? -5.360 -7.444 6.935 1.00 94.00 92 VAL A O 1
ATOM 687 N N . SER A 1 93 ? -6.587 -8.479 8.483 1.00 93.44 93 SER A N 1
ATOM 688 C CA . SER A 1 93 ? -7.026 -9.538 7.575 1.00 93.44 93 SER A CA 1
ATOM 689 C C . SER A 1 93 ? -8.270 -9.116 6.792 1.00 93.44 93 SER A C 1
ATOM 691 O O . SER A 1 93 ? -9.138 -8.411 7.310 1.00 93.44 93 SER A O 1
ATOM 693 N N . GLY A 1 94 ? -8.387 -9.607 5.556 1.00 93.62 94 GLY A N 1
ATOM 694 C CA . GLY A 1 94 ? -9.546 -9.361 4.689 1.00 93.62 94 GLY A CA 1
ATOM 695 C C . GLY A 1 94 ? -9.411 -8.154 3.762 1.00 93.62 94 GLY A C 1
ATOM 696 O O . GLY A 1 94 ? -10.389 -7.762 3.123 1.00 93.62 94 GLY A O 1
ATOM 697 N N . VAL A 1 95 ? -8.205 -7.595 3.646 1.00 95.38 95 VAL A N 1
ATOM 698 C CA . VAL A 1 95 ? -7.848 -6.570 2.664 1.00 95.38 95 VAL A CA 1
ATOM 699 C C . VAL A 1 95 ? -6.573 -6.972 1.929 1.00 95.38 95 VAL A C 1
ATOM 701 O O . VAL A 1 95 ? -5.636 -7.487 2.531 1.00 95.38 95 VAL A O 1
ATOM 704 N N . ARG A 1 96 ? -6.542 -6.724 0.622 1.00 95.50 96 ARG A N 1
ATOM 705 C CA . ARG A 1 96 ? -5.345 -6.841 -0.213 1.00 95.50 96 ARG A CA 1
ATOM 706 C C . ARG A 1 96 ? -5.002 -5.495 -0.814 1.00 95.50 96 ARG A C 1
ATOM 708 O O . ARG A 1 96 ? -5.897 -4.753 -1.225 1.00 95.50 96 ARG A O 1
ATOM 715 N N . LEU A 1 97 ? -3.713 -5.196 -0.863 1.00 95.75 97 LEU A N 1
ATOM 716 C CA . LEU A 1 97 ? -3.185 -3.933 -1.348 1.00 95.75 97 LEU A CA 1
ATOM 717 C C . LEU A 1 97 ? -2.382 -4.180 -2.616 1.00 95.75 97 LEU A C 1
ATOM 719 O O . LEU A 1 97 ? -1.568 -5.098 -2.680 1.00 95.75 97 LEU A O 1
ATOM 723 N N . TYR A 1 98 ? -2.610 -3.336 -3.616 1.00 95.00 98 TYR A N 1
ATOM 724 C CA . TYR A 1 98 ? -1.866 -3.329 -4.866 1.00 95.00 98 TYR A CA 1
ATOM 725 C C . TYR A 1 98 ? -1.133 -2.002 -4.985 1.00 95.00 98 TYR A C 1
ATOM 727 O O . TYR A 1 98 ? -1.770 -0.949 -4.955 1.00 95.00 98 TYR A O 1
ATOM 735 N N . ILE A 1 99 ? 0.188 -2.047 -5.131 1.00 92.19 99 ILE A N 1
ATOM 736 C CA . ILE A 1 99 ? 1.004 -0.877 -5.453 1.00 92.19 99 ILE A CA 1
ATOM 737 C C . ILE A 1 99 ? 1.421 -0.978 -6.905 1.00 92.19 99 ILE A C 1
ATOM 739 O O . ILE A 1 99 ? 1.930 -2.012 -7.329 1.00 92.19 99 ILE A O 1
ATOM 743 N N . SER A 1 100 ? 1.256 0.110 -7.648 1.00 89.56 100 SER A N 1
ATOM 744 C CA . SER A 1 100 ? 1.865 0.256 -8.963 1.00 89.56 100 SER A CA 1
ATOM 745 C C . SER A 1 100 ? 3.029 1.241 -8.909 1.00 89.56 100 SER A C 1
ATOM 747 O O . SER A 1 100 ? 2.853 2.379 -8.449 1.00 89.56 100 SER A O 1
ATOM 749 N N . ASP A 1 101 ? 4.182 0.846 -9.439 1.00 84.81 101 ASP A N 1
ATOM 750 C CA . ASP A 1 101 ? 5.366 1.691 -9.563 1.00 84.81 101 ASP A CA 1
ATOM 751 C C . ASP A 1 101 ? 5.982 1.613 -10.961 1.00 84.81 101 ASP A C 1
ATOM 753 O O . ASP A 1 101 ? 5.942 0.583 -11.626 1.00 84.81 101 ASP A O 1
ATOM 757 N N . TYR A 1 102 ? 6.559 2.726 -11.408 1.00 80.56 102 TYR A N 1
ATOM 758 C CA . TYR A 1 102 ? 7.359 2.757 -12.627 1.00 80.56 102 TYR A CA 1
ATOM 759 C C . TYR A 1 102 ? 8.830 2.516 -12.291 1.00 80.56 102 TYR A C 1
ATOM 761 O O . TYR A 1 102 ? 9.375 3.177 -11.395 1.00 80.56 102 TYR A O 1
ATOM 769 N N . SER A 1 103 ? 9.473 1.631 -13.050 1.00 75.00 103 SER A N 1
ATOM 770 C CA . SER A 1 103 ? 10.903 1.354 -12.980 1.00 75.00 103 SER A CA 1
ATOM 771 C C . SER A 1 103 ? 11.563 1.450 -14.357 1.00 75.00 103 SER A C 1
ATOM 773 O O . SER A 1 103 ? 10.973 1.119 -15.386 1.00 75.00 103 SER A O 1
ATOM 775 N N . ARG A 1 104 ? 12.819 1.910 -14.367 1.00 72.25 104 ARG A N 1
ATOM 776 C CA . ARG A 1 104 ? 13.687 1.909 -15.551 1.00 72.25 104 ARG A CA 1
ATOM 777 C C . ARG A 1 104 ? 14.726 0.790 -15.499 1.00 72.25 104 ARG A C 1
ATOM 779 O O . ARG A 1 104 ? 15.222 0.478 -14.407 1.00 72.25 104 ARG A O 1
ATOM 786 N N . PRO A 1 105 ? 15.108 0.223 -16.653 1.00 67.62 105 PRO A N 1
ATOM 787 C CA . PRO A 1 105 ? 16.119 -0.811 -16.745 1.00 67.62 105 PRO A CA 1
ATOM 788 C C . PRO A 1 105 ? 17.495 -0.239 -16.423 1.00 67.62 105 PRO A C 1
ATOM 790 O O . PRO A 1 105 ? 17.824 0.909 -16.722 1.00 67.62 105 PRO A O 1
ATOM 793 N N . ILE A 1 106 ? 18.321 -1.087 -15.819 1.00 63.81 106 ILE A N 1
ATOM 794 C CA . ILE A 1 106 ? 19.650 -0.726 -15.317 1.00 63.81 106 ILE A CA 1
ATOM 795 C C . ILE A 1 106 ? 20.557 -0.216 -16.454 1.00 63.81 106 ILE A C 1
ATOM 797 O O . ILE A 1 106 ? 21.352 0.694 -16.240 1.00 63.81 106 ILE A O 1
ATOM 801 N N . THR A 1 107 ? 20.397 -0.736 -17.674 1.00 59.69 107 THR A N 1
ATOM 802 C CA . THR A 1 107 ? 21.210 -0.370 -18.845 1.00 59.69 107 THR A CA 1
ATOM 803 C C . THR A 1 107 ? 21.027 1.083 -19.292 1.00 59.69 107 THR A C 1
ATOM 805 O O . THR A 1 107 ? 22.009 1.726 -19.646 1.00 59.69 107 THR A O 1
ATOM 808 N N . GLU A 1 108 ? 19.809 1.630 -19.229 1.00 59.38 108 GLU A N 1
ATOM 809 C CA . GLU A 1 108 ? 19.550 3.045 -19.552 1.00 59.38 108 GLU A CA 1
ATOM 810 C C . GLU A 1 108 ? 19.948 3.970 -18.390 1.00 59.38 108 GLU A C 1
ATOM 812 O O . GLU A 1 108 ? 20.432 5.079 -18.619 1.00 59.38 108 GLU A O 1
ATOM 817 N N . LYS A 1 109 ? 19.826 3.493 -17.141 1.00 61.44 109 LYS A N 1
ATOM 818 C CA . LYS A 1 109 ? 20.208 4.239 -15.927 1.00 61.44 109 LYS A CA 1
ATOM 819 C C . LYS A 1 109 ? 21.704 4.550 -15.847 1.00 61.44 109 LYS A C 1
ATOM 821 O O . LYS A 1 109 ? 22.069 5.579 -15.290 1.00 61.44 109 LYS A O 1
ATOM 826 N N . ILE A 1 110 ? 22.552 3.679 -16.402 1.00 61.59 110 ILE A N 1
ATOM 827 C CA . ILE A 1 110 ? 24.011 3.873 -16.442 1.00 61.59 110 ILE A CA 1
ATOM 828 C C . ILE A 1 110 ? 24.413 4.932 -17.482 1.00 61.59 110 ILE A C 1
ATOM 830 O O . ILE A 1 110 ? 25.406 5.627 -17.286 1.00 61.59 110 ILE A O 1
ATOM 834 N N . GLN A 1 111 ? 23.647 5.078 -18.567 1.00 59.81 111 GLN A N 1
ATOM 835 C CA . GLN A 1 111 ? 23.962 6.009 -19.658 1.00 59.81 111 GLN A CA 1
ATOM 836 C C . GLN A 1 111 ? 23.370 7.406 -19.443 1.00 59.81 111 GLN A C 1
ATOM 838 O O . GLN A 1 111 ? 24.012 8.397 -19.776 1.00 59.81 111 GLN A O 1
ATOM 843 N N . ASN A 1 112 ? 22.171 7.496 -18.862 1.00 56.38 112 ASN A N 1
ATOM 844 C CA . ASN A 1 112 ? 21.440 8.748 -18.696 1.00 56.38 112 ASN A CA 1
ATOM 845 C C . ASN A 1 112 ? 20.997 8.904 -17.239 1.00 56.38 112 ASN A C 1
ATOM 847 O O . ASN A 1 112 ? 19.961 8.368 -16.863 1.00 56.38 112 ASN A O 1
ATOM 851 N N . ASN A 1 113 ? 21.781 9.641 -16.441 1.00 57.06 113 ASN A N 1
ATOM 852 C CA . ASN A 1 113 ? 21.458 10.147 -15.098 1.00 57.06 113 ASN A CA 1
ATOM 853 C C . ASN A 1 113 ? 20.513 9.261 -14.256 1.00 57.06 113 ASN A C 1
ATOM 855 O O . ASN A 1 113 ? 19.289 9.342 -14.374 1.00 57.06 113 ASN A O 1
ATOM 859 N N . PHE A 1 114 ? 21.079 8.542 -13.282 1.00 56.88 114 PHE A N 1
ATOM 860 C CA . PHE A 1 114 ? 20.399 7.680 -12.295 1.00 56.88 114 PHE A CA 1
ATOM 861 C C . PHE A 1 114 ? 19.225 8.319 -11.506 1.00 56.88 114 PHE A C 1
ATOM 863 O O . PHE A 1 114 ? 18.566 7.640 -10.722 1.00 56.88 114 PHE A O 1
ATOM 870 N N . PHE A 1 115 ? 18.959 9.614 -11.693 1.00 54.69 115 PHE A N 1
ATOM 871 C CA . PHE A 1 115 ? 18.093 10.469 -10.879 1.00 54.69 115 PHE A CA 1
ATOM 872 C C . PHE A 1 115 ? 16.694 10.733 -11.468 1.00 54.69 115 PHE A C 1
ATOM 874 O O . PHE A 1 115 ? 15.873 11.393 -10.831 1.00 54.69 115 PHE A O 1
ATOM 881 N N . ALA A 1 116 ? 16.398 10.238 -12.674 1.00 55.62 116 ALA A N 1
ATOM 882 C CA . ALA A 1 116 ? 15.193 10.612 -13.423 1.00 55.62 116 ALA A CA 1
ATOM 883 C C . ALA A 1 116 ? 13.998 9.639 -13.289 1.00 55.62 116 ALA A C 1
ATOM 885 O O . ALA A 1 116 ? 13.048 9.742 -14.065 1.00 55.62 116 ALA A O 1
ATOM 886 N N . ASP A 1 117 ? 14.003 8.711 -12.325 1.00 59.94 117 ASP A N 1
ATOM 887 C CA . ASP A 1 117 ? 12.859 7.808 -12.111 1.00 59.94 117 ASP A CA 1
ATOM 888 C C . ASP A 1 117 ? 11.683 8.575 -11.483 1.00 59.94 117 ASP A C 1
ATOM 890 O O . ASP A 1 117 ? 11.838 9.107 -10.378 1.00 59.94 117 ASP A O 1
ATOM 894 N N . PRO A 1 118 ? 10.488 8.642 -12.101 1.00 61.19 118 PRO A N 1
ATOM 895 C CA . PRO A 1 118 ? 9.361 9.379 -11.539 1.00 61.19 118 PRO A CA 1
ATOM 896 C C . PRO A 1 118 ? 8.944 8.812 -10.168 1.00 61.19 118 PRO A C 1
ATOM 898 O O . PRO A 1 118 ? 8.755 7.607 -9.975 1.00 61.19 118 PRO A O 1
ATOM 901 N N . ALA A 1 119 ? 8.769 9.700 -9.185 1.00 60.78 119 ALA A N 1
ATOM 902 C CA . ALA A 1 119 ? 8.319 9.356 -7.831 1.00 60.78 1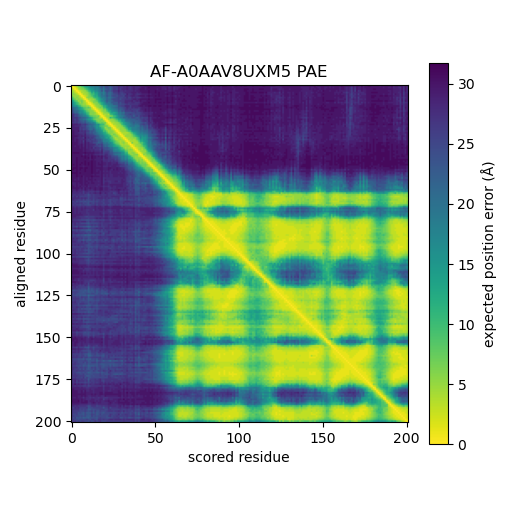19 ALA A CA 1
ATOM 903 C C . ALA A 1 119 ? 6.806 9.062 -7.761 1.00 60.78 119 ALA A C 1
ATOM 905 O O . ALA A 1 119 ? 6.198 9.179 -6.704 1.00 60.78 119 ALA A O 1
ATOM 906 N N . SER A 1 120 ? 6.172 8.703 -8.880 1.00 70.25 120 SER A N 1
ATOM 907 C CA . SER A 1 120 ? 4.766 8.310 -8.904 1.00 70.25 120 SER A CA 1
ATOM 908 C C . SER A 1 120 ? 4.603 6.872 -8.428 1.00 70.25 120 SER A C 1
ATOM 910 O O . SER A 1 120 ? 5.197 5.954 -8.999 1.00 70.25 120 SER A O 1
ATOM 912 N N . THR A 1 121 ? 3.779 6.698 -7.399 1.00 80.19 121 THR A N 1
ATOM 913 C CA . THR A 1 121 ? 3.278 5.403 -6.930 1.00 80.19 121 THR A CA 1
ATOM 914 C C . THR A 1 121 ? 1.768 5.513 -6.756 1.00 80.19 121 THR A C 1
ATOM 916 O O . THR A 1 121 ? 1.281 6.558 -6.316 1.00 80.19 121 THR A O 1
ATOM 919 N N . SER A 1 122 ? 1.034 4.470 -7.133 1.00 88.88 122 SER A N 1
ATOM 920 C CA . SER A 1 122 ? -0.408 4.369 -6.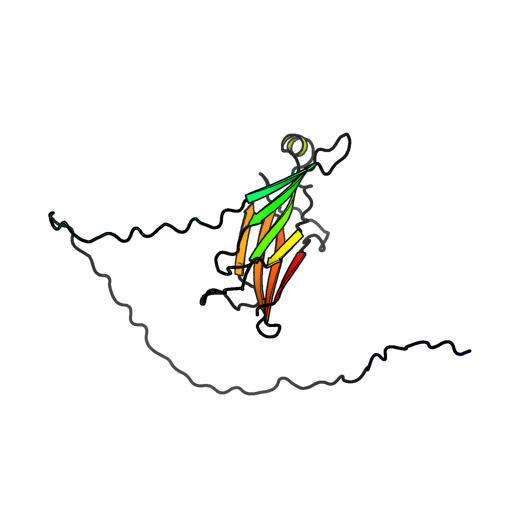879 1.00 88.88 122 SER A CA 1
ATOM 921 C C . SER A 1 122 ? -0.677 3.202 -5.943 1.00 88.88 122 SER A C 1
ATOM 923 O O . SER A 1 122 ? -0.025 2.171 -6.092 1.00 88.88 122 SER A O 1
ATOM 925 N N . VAL A 1 123 ? -1.629 3.344 -5.023 1.00 93.38 123 VAL A N 1
ATOM 926 C CA . VAL A 1 123 ? -2.107 2.259 -4.162 1.00 93.38 123 VAL A CA 1
ATOM 927 C C . VAL A 1 123 ? -3.594 2.021 -4.385 1.00 93.38 123 VAL A C 1
ATOM 929 O O . VAL A 1 123 ? -4.372 2.953 -4.576 1.00 93.38 123 VAL A O 1
ATOM 932 N N . THR A 1 124 ? -4.000 0.758 -4.387 1.00 96.00 124 THR A N 1
ATOM 933 C CA . THR A 1 124 ? -5.399 0.340 -4.478 1.00 96.00 124 THR A CA 1
ATOM 934 C C . THR A 1 124 ? -5.683 -0.731 -3.440 1.00 96.00 124 THR A C 1
ATOM 936 O O . THR A 1 124 ? -4.876 -1.633 -3.227 1.00 96.00 124 THR A O 1
ATOM 939 N N . CYS A 1 125 ? -6.845 -0.627 -2.804 1.00 96.19 125 CYS A N 1
ATOM 940 C CA . CYS A 1 125 ? -7.287 -1.508 -1.738 1.00 96.19 125 CYS A CA 1
ATOM 941 C C . CYS A 1 125 ? -8.437 -2.381 -2.248 1.00 96.19 125 CYS A C 1
ATOM 943 O O . CYS A 1 125 ? -9.389 -1.862 -2.829 1.00 96.19 125 CYS A O 1
ATOM 945 N N . VAL A 1 126 ? -8.390 -3.687 -1.991 1.00 96.06 126 VAL A N 1
ATOM 946 C CA . VAL A 1 126 ? -9.464 -4.629 -2.331 1.00 96.06 126 VAL A CA 1
ATOM 947 C C . VAL A 1 126 ? -9.878 -5.388 -1.079 1.00 96.06 126 VAL A C 1
ATOM 949 O O . VAL A 1 126 ? -9.077 -6.109 -0.487 1.00 96.06 126 VAL A O 1
ATOM 952 N N . LYS A 1 127 ? -11.145 -5.255 -0.684 1.00 95.31 127 LYS A N 1
ATOM 953 C CA . LYS A 1 127 ? -11.730 -6.037 0.409 1.00 95.31 127 LYS A CA 1
ATOM 954 C C . LYS A 1 127 ? -12.021 -7.454 -0.081 1.00 95.31 127 LYS A C 1
ATOM 956 O O . LYS A 1 127 ? -12.795 -7.634 -1.016 1.00 95.31 127 LYS A O 1
ATOM 961 N N . THR A 1 128 ? -11.386 -8.452 0.525 1.00 94.19 128 THR A N 1
ATOM 962 C CA . THR A 1 128 ? -11.505 -9.864 0.123 1.00 94.19 128 THR A CA 1
ATOM 963 C C . THR A 1 128 ? -12.426 -10.668 1.024 1.00 94.19 128 THR A C 1
ATOM 965 O O . THR A 1 128 ? -13.033 -11.637 0.579 1.00 94.19 128 THR A O 1
ATOM 968 N N . SER A 1 129 ? -12.533 -10.289 2.295 1.00 92.25 129 SER A N 1
ATOM 969 C CA . SER A 1 129 ? -13.391 -10.954 3.273 1.00 92.25 129 SER A CA 1
ATOM 970 C C . SER A 1 129 ? -13.769 -9.984 4.394 1.00 92.25 129 SER A C 1
ATOM 972 O O . SER A 1 129 ? -13.483 -8.786 4.318 1.00 92.25 129 SER A O 1
ATOM 974 N N . LYS A 1 130 ? -14.452 -10.485 5.430 1.00 92.62 130 LYS A N 1
ATOM 975 C CA . LYS A 1 130 ? -14.782 -9.681 6.608 1.00 92.62 130 LYS A CA 1
ATOM 976 C C . LYS A 1 130 ? -13.496 -9.176 7.262 1.00 92.62 130 LYS A C 1
ATOM 978 O O . LYS A 1 130 ? -12.624 -9.973 7.606 1.00 92.62 130 LYS A O 1
ATOM 983 N N . LEU A 1 131 ? -13.417 -7.861 7.448 1.00 92.75 131 LEU A N 1
ATOM 984 C CA . LEU A 1 131 ? -12.250 -7.210 8.030 1.00 92.75 131 LEU A CA 1
ATOM 985 C C . LEU A 1 131 ? -12.052 -7.651 9.478 1.00 92.75 131 LEU A C 1
ATOM 987 O O . LEU A 1 131 ? -12.985 -7.631 10.283 1.00 92.75 131 LEU A O 1
ATOM 991 N N . LYS A 1 132 ? -10.820 -8.039 9.803 1.00 92.75 132 LYS A N 1
ATOM 992 C CA . LYS A 1 132 ? -10.382 -8.311 11.174 1.00 92.75 132 LYS A CA 1
ATOM 993 C C . LYS A 1 132 ? -9.153 -7.467 11.455 1.00 92.75 132 LYS A C 1
ATOM 995 O O . LYS A 1 132 ? -8.145 -7.617 10.773 1.00 92.75 132 LYS A O 1
ATOM 1000 N N . ILE A 1 133 ? -9.261 -6.588 12.442 1.00 93.06 133 ILE A N 1
ATOM 1001 C CA . ILE A 1 133 ? -8.199 -5.668 12.849 1.00 93.06 133 ILE A CA 1
ATOM 1002 C C . ILE A 1 133 ? -7.580 -6.221 14.133 1.00 93.06 133 ILE A C 1
ATOM 1004 O O . ILE A 1 133 ? -8.309 -6.563 15.066 1.00 93.06 133 ILE A O 1
ATOM 1008 N N . ALA A 1 134 ? -6.255 -6.347 14.166 1.00 91.25 134 ALA A N 1
ATOM 1009 C CA . ALA A 1 134 ? -5.537 -6.786 15.354 1.00 91.25 134 ALA A CA 1
ATOM 1010 C C . ALA A 1 134 ? -5.681 -5.760 16.502 1.00 91.25 134 ALA A C 1
ATOM 1012 O O . ALA A 1 134 ? -5.794 -4.558 16.249 1.00 91.25 134 ALA A O 1
ATOM 1013 N N . PRO A 1 135 ? -5.682 -6.204 17.771 1.00 87.31 135 PRO A N 1
ATOM 1014 C CA . PRO A 1 135 ? -5.903 -5.323 18.921 1.00 87.31 135 PRO A CA 1
ATOM 1015 C C . PRO A 1 135 ? -4.764 -4.318 19.169 1.00 87.31 135 PRO A C 1
ATOM 1017 O O . PRO A 1 135 ? -4.962 -3.346 19.888 1.00 87.31 135 PRO A O 1
ATOM 1020 N N . ASP A 1 136 ? -3.583 -4.543 18.594 1.00 88.38 136 ASP A N 1
ATOM 1021 C CA . ASP A 1 136 ? -2.366 -3.736 18.746 1.00 88.38 136 ASP A CA 1
ATOM 1022 C C . ASP A 1 136 ? -2.111 -2.792 17.552 1.00 88.38 136 ASP A C 1
ATOM 1024 O O . ASP A 1 136 ? -0.983 -2.336 17.327 1.00 88.38 136 ASP A O 1
ATOM 1028 N N . VAL A 1 137 ? -3.136 -2.527 16.738 1.00 87.50 137 VAL A N 1
ATOM 1029 C CA . VAL A 1 137 ? -3.040 -1.566 15.633 1.00 87.50 137 VAL A CA 1
ATOM 1030 C C . VAL A 1 137 ? -2.876 -0.152 16.179 1.00 87.50 137 VAL A C 1
ATOM 1032 O O . VAL A 1 137 ? -3.620 0.287 17.055 1.00 87.50 137 VAL A O 1
ATOM 1035 N N . SER A 1 138 ? -1.905 0.582 15.630 1.00 88.19 138 SER A N 1
ATOM 1036 C CA . SER A 1 138 ? -1.690 1.977 16.004 1.00 88.19 138 SER A CA 1
ATOM 1037 C C . SER A 1 138 ? -2.841 2.862 15.532 1.00 88.19 138 SER A C 1
ATOM 1039 O O . SER A 1 138 ? -3.234 2.849 14.366 1.00 88.19 138 SER A O 1
ATOM 1041 N N . GLU A 1 139 ? -3.326 3.697 16.444 1.00 87.56 139 GLU A N 1
ATOM 1042 C CA . GLU A 1 139 ? -4.357 4.711 16.197 1.00 87.56 139 GLU A CA 1
ATOM 1043 C C . GLU A 1 139 ? -3.752 6.114 16.046 1.00 87.56 139 GLU A C 1
ATOM 1045 O O . GLU A 1 139 ? -4.454 7.126 16.076 1.00 87.56 139 GLU A O 1
ATOM 1050 N N . SER A 1 140 ? -2.423 6.192 15.936 1.00 90.00 140 SER A N 1
ATOM 1051 C CA . SER A 1 140 ? -1.723 7.456 15.744 1.00 90.00 140 SER A CA 1
ATOM 1052 C C . SER A 1 140 ? -2.154 8.122 14.439 1.00 90.00 140 SER A C 1
ATOM 1054 O O . SER A 1 140 ? -2.335 7.466 13.413 1.00 90.00 140 SER A O 1
ATOM 1056 N N . LYS A 1 141 ? -2.217 9.456 14.454 1.00 88.19 141 LYS A N 1
ATOM 1057 C CA . LYS A 1 141 ? -2.487 10.271 13.260 1.00 88.19 141 LYS A CA 1
ATOM 1058 C C . LYS A 1 141 ? -1.421 10.122 12.178 1.00 88.19 141 LYS A C 1
ATOM 1060 O O . LYS A 1 141 ? -1.698 10.371 11.012 1.00 88.19 141 LYS A O 1
ATOM 1065 N N . GLU A 1 142 ? -0.210 9.723 12.555 1.00 88.81 142 GLU A N 1
ATOM 1066 C CA . GLU A 1 142 ? 0.850 9.437 11.589 1.00 88.81 142 GLU A CA 1
ATOM 1067 C C . GLU A 1 142 ? 0.614 8.114 10.846 1.00 88.81 142 GLU A C 1
ATOM 1069 O O . GLU A 1 142 ? 1.231 7.867 9.814 1.00 88.81 142 GLU A O 1
ATOM 1074 N N . GLY A 1 143 ? -0.276 7.260 11.356 1.00 90.44 143 GLY A N 1
ATOM 1075 C CA . GLY A 1 143 ? -0.492 5.911 10.859 1.00 90.44 143 GLY A CA 1
ATOM 1076 C C . GLY A 1 143 ? 0.657 4.955 11.181 1.00 90.44 143 GLY A C 1
ATOM 1077 O O . GLY A 1 143 ? 1.670 5.314 11.784 1.00 90.44 143 GLY A O 1
ATOM 1078 N N . GLU A 1 144 ? 0.513 3.715 10.744 1.00 92.75 144 GLU A N 1
ATOM 1079 C CA . GLU A 1 144 ? 1.472 2.627 10.918 1.00 92.75 144 GLU A CA 1
ATOM 1080 C C . GLU A 1 144 ? 2.039 2.214 9.563 1.00 92.75 144 GLU A C 1
ATOM 1082 O O . GLU A 1 144 ? 1.280 2.046 8.613 1.00 92.75 144 GLU A O 1
ATOM 1087 N N . GLU A 1 145 ? 3.358 2.065 9.444 1.00 93.00 145 GLU A N 1
ATOM 1088 C CA . GLU A 1 145 ? 3.966 1.569 8.207 1.00 93.00 145 GLU A CA 1
ATOM 1089 C C . GLU A 1 145 ? 3.681 0.072 8.053 1.00 93.00 145 GLU A C 1
ATOM 1091 O O . GLU A 1 145 ? 4.101 -0.738 8.875 1.00 93.00 145 GLU A O 1
ATOM 1096 N N . VAL A 1 146 ? 2.933 -0.281 7.006 1.00 92.75 146 VAL A N 1
ATOM 1097 C CA . VAL A 1 146 ? 2.534 -1.668 6.711 1.00 92.75 146 VAL A CA 1
ATOM 1098 C C . VAL A 1 146 ? 3.414 -2.305 5.647 1.00 92.75 146 VAL A C 1
ATOM 1100 O O . VAL A 1 146 ? 3.500 -3.526 5.562 1.00 92.75 146 VAL A O 1
ATOM 1103 N N . PHE A 1 147 ? 4.065 -1.480 4.829 1.00 89.88 147 PHE A N 1
ATOM 1104 C CA . PHE A 1 147 ? 4.958 -1.931 3.778 1.00 89.88 147 PHE A CA 1
ATOM 1105 C C . PHE A 1 147 ? 6.010 -0.871 3.484 1.00 89.88 147 PHE A C 1
ATOM 1107 O O . PHE A 1 147 ? 5.702 0.318 3.380 1.00 89.88 147 PHE A O 1
ATOM 1114 N N . SER A 1 148 ? 7.245 -1.326 3.314 1.00 87.00 148 SER A N 1
ATOM 1115 C CA . SER A 1 148 ? 8.372 -0.495 2.919 1.00 87.00 148 SER A CA 1
ATOM 1116 C C . SER A 1 148 ? 9.267 -1.299 1.993 1.00 87.00 148 SER A C 1
ATOM 1118 O O . SER A 1 148 ? 9.699 -2.401 2.340 1.00 87.00 148 SER A O 1
ATOM 1120 N N . GLN A 1 149 ? 9.523 -0.780 0.794 1.00 81.56 149 GLN A N 1
ATOM 1121 C CA . GLN A 1 149 ? 10.406 -1.440 -0.162 1.00 81.56 149 GLN A CA 1
ATOM 1122 C C . GLN A 1 149 ? 11.298 -0.439 -0.889 1.00 81.56 149 GLN A C 1
ATOM 1124 O O . GLN A 1 149 ? 10.837 0.570 -1.429 1.00 81.56 149 GLN A O 1
ATOM 1129 N N . SER A 1 150 ? 12.589 -0.768 -0.952 1.00 75.25 150 SER A N 1
ATOM 1130 C CA . SER A 1 150 ? 13.565 -0.060 -1.776 1.00 75.25 150 SER A CA 1
ATOM 1131 C C . SER A 1 150 ? 13.526 -0.617 -3.199 1.00 75.25 150 SER A C 1
ATOM 1133 O O . SER A 1 150 ? 13.805 -1.795 -3.429 1.00 75.25 150 SER A O 1
ATOM 1135 N N . ARG A 1 151 ? 13.141 0.220 -4.165 1.00 65.56 151 ARG A N 1
ATOM 1136 C CA . ARG A 1 151 ? 13.024 -0.140 -5.588 1.00 65.56 151 ARG A CA 1
ATOM 1137 C C . ARG A 1 151 ? 13.910 0.794 -6.415 1.00 65.56 151 ARG A C 1
ATOM 1139 O O . ARG A 1 151 ? 13.409 1.658 -7.120 1.00 65.56 151 ARG A O 1
ATOM 1146 N N . SER A 1 152 ? 15.233 0.668 -6.281 1.00 61.41 152 SER A N 1
ATOM 1147 C CA . SER A 1 152 ? 16.277 1.103 -7.237 1.00 61.41 152 SER A CA 1
ATOM 1148 C C . SER A 1 152 ? 17.650 0.943 -6.573 1.00 61.41 152 SER A C 1
ATOM 1150 O O . SER A 1 152 ? 17.767 1.116 -5.363 1.00 61.41 152 SER A O 1
ATOM 1152 N N . LEU A 1 153 ? 18.704 0.694 -7.358 1.00 54.72 153 LEU A N 1
ATOM 1153 C CA . LEU A 1 153 ? 20.085 0.638 -6.856 1.00 54.72 153 LEU A CA 1
ATOM 1154 C C . LEU A 1 153 ? 20.556 1.977 -6.251 1.00 54.72 153 LEU A C 1
ATOM 1156 O O . LEU A 1 153 ? 21.539 1.990 -5.520 1.00 54.72 153 LEU A O 1
ATOM 1160 N N . LEU A 1 154 ? 19.843 3.083 -6.511 1.00 52.72 154 LEU A N 1
ATOM 1161 C CA . LEU A 1 154 ? 20.119 4.411 -5.961 1.00 52.72 154 LEU A CA 1
ATOM 1162 C C . LEU A 1 154 ? 18.809 5.182 -5.674 1.00 52.72 154 LEU A C 1
ATOM 1164 O O . LEU A 1 154 ? 18.387 6.029 -6.454 1.00 52.72 154 LEU A O 1
ATOM 1168 N N . PHE A 1 155 ? 18.213 4.930 -4.499 1.00 61.38 155 PHE A N 1
ATOM 1169 C CA . PHE A 1 155 ? 17.491 5.941 -3.701 1.00 61.38 155 PHE A CA 1
ATOM 1170 C C . PHE A 1 155 ? 15.969 6.151 -3.853 1.00 61.38 155 PHE A C 1
ATOM 1172 O O . PHE A 1 155 ? 15.522 7.219 -3.454 1.00 61.38 155 PHE A O 1
ATOM 1179 N N . LYS A 1 156 ? 15.140 5.213 -4.337 1.00 73.31 156 LYS A N 1
ATOM 1180 C CA . LYS A 1 156 ? 13.661 5.327 -4.206 1.00 73.31 156 LYS A CA 1
ATOM 1181 C C . LYS A 1 156 ? 13.140 4.321 -3.180 1.00 73.31 156 LYS A C 1
ATOM 1183 O O . LYS A 1 156 ? 13.231 3.118 -3.418 1.00 73.31 156 LYS A O 1
ATOM 1188 N N . ASN A 1 157 ? 12.561 4.814 -2.085 1.00 81.00 157 ASN A N 1
ATOM 1189 C CA . ASN A 1 157 ? 11.848 3.981 -1.113 1.00 81.00 157 ASN A CA 1
ATOM 1190 C C . ASN A 1 157 ? 10.354 4.262 -1.214 1.00 81.00 157 ASN A C 1
ATOM 1192 O O . ASN A 1 157 ? 9.940 5.421 -1.204 1.00 81.00 157 ASN A O 1
ATOM 1196 N N . ILE A 1 158 ? 9.558 3.209 -1.349 1.00 87.12 158 ILE A N 1
ATOM 1197 C CA . ILE A 1 158 ? 8.100 3.289 -1.342 1.00 87.12 158 ILE A CA 1
ATOM 1198 C C . ILE A 1 158 ? 7.637 2.905 0.053 1.00 87.12 158 ILE A C 1
ATOM 1200 O O . ILE A 1 158 ? 8.017 1.849 0.552 1.00 87.12 158 ILE A O 1
ATOM 1204 N N . HIS A 1 159 ? 6.811 3.759 0.642 1.00 90.25 159 HIS A N 1
ATOM 1205 C CA . HIS A 1 159 ? 6.211 3.564 1.950 1.00 90.25 159 HIS A CA 1
ATOM 1206 C C . HIS A 1 159 ? 4.703 3.464 1.779 1.00 90.25 159 HIS A C 1
ATOM 1208 O O . HIS A 1 159 ? 4.106 4.295 1.090 1.00 90.25 159 HIS A O 1
ATOM 1214 N N . VAL A 1 160 ? 4.085 2.488 2.437 1.00 93.12 160 VAL A N 1
ATOM 1215 C CA . VAL A 1 160 ? 2.635 2.450 2.621 1.00 93.12 160 VAL A CA 1
ATOM 1216 C C . VAL A 1 160 ? 2.327 2.494 4.100 1.00 93.12 160 VAL A C 1
ATOM 1218 O O . VAL A 1 160 ? 2.793 1.654 4.871 1.00 93.12 160 VAL A O 1
ATOM 1221 N N . ARG A 1 161 ? 1.516 3.478 4.486 1.00 94.81 161 ARG A N 1
ATOM 1222 C CA . ARG A 1 161 ? 1.051 3.646 5.860 1.00 94.81 161 ARG A CA 1
ATOM 1223 C C . ARG A 1 161 ? -0.450 3.435 5.951 1.00 94.81 161 ARG A C 1
ATOM 1225 O O . ARG A 1 161 ? -1.196 3.952 5.124 1.00 94.81 161 ARG A O 1
ATOM 1232 N N . ARG A 1 162 ? -0.874 2.696 6.972 1.00 96.31 162 ARG A N 1
ATOM 1233 C CA . ARG A 1 162 ? -2.268 2.505 7.369 1.00 96.31 162 ARG A CA 1
ATOM 1234 C C . ARG A 1 162 ? -2.647 3.535 8.423 1.00 96.31 162 ARG A C 1
ATOM 1236 O O . ARG A 1 162 ? -1.928 3.713 9.399 1.00 96.31 162 ARG A O 1
ATOM 1243 N N . ILE A 1 163 ? -3.811 4.140 8.272 1.00 95.94 163 ILE A N 1
ATOM 1244 C CA . ILE A 1 163 ? -4.437 5.035 9.237 1.00 95.94 163 ILE A CA 1
ATOM 1245 C C . ILE A 1 163 ? -5.805 4.449 9.578 1.00 95.94 163 ILE A C 1
ATOM 1247 O O . ILE A 1 163 ? -6.593 4.131 8.686 1.00 95.94 163 ILE A O 1
ATOM 1251 N N . LEU A 1 164 ? -6.075 4.298 10.873 1.00 94.62 164 LEU A N 1
ATOM 1252 C CA . LEU A 1 164 ? -7.390 3.915 11.371 1.00 94.62 164 LEU A CA 1
ATOM 1253 C C . LEU A 1 164 ? -8.212 5.178 11.639 1.00 94.62 164 LEU A C 1
ATOM 1255 O O . LEU A 1 164 ? -7.952 5.896 12.602 1.00 94.62 164 LEU A O 1
ATOM 1259 N N . ASP A 1 165 ? -9.217 5.428 10.803 1.00 94.12 165 ASP A N 1
ATOM 1260 C CA . ASP A 1 165 ? -10.213 6.468 11.041 1.00 94.12 165 ASP A CA 1
ATOM 1261 C C . ASP A 1 165 ? -11.395 5.869 11.812 1.00 94.12 165 ASP A C 1
ATOM 1263 O O . ASP A 1 165 ? -12.248 5.165 11.264 1.00 94.12 165 ASP A O 1
ATOM 1267 N N . LYS A 1 166 ? -11.424 6.134 13.119 1.00 91.00 166 LYS A N 1
ATOM 1268 C CA . LYS A 1 166 ? -12.482 5.656 14.015 1.00 91.00 166 LYS A CA 1
ATOM 1269 C C . LYS A 1 166 ? -13.816 6.347 13.793 1.00 91.00 166 LYS A C 1
ATOM 1271 O O . LYS A 1 166 ? -14.853 5.723 14.009 1.00 91.00 166 LYS A O 1
ATOM 1276 N N . GLU A 1 167 ? -13.789 7.619 13.412 1.00 92.62 167 GLU A N 1
ATOM 1277 C CA . GLU A 1 167 ? -14.999 8.418 13.239 1.00 92.62 167 GLU A CA 1
ATOM 1278 C C . GLU A 1 167 ? -15.738 7.956 11.984 1.00 92.62 167 GLU A C 1
ATOM 1280 O O . GLU A 1 167 ? -16.933 7.666 12.038 1.00 92.62 167 GLU A O 1
ATOM 1285 N N . ALA A 1 168 ? -15.003 7.778 10.883 1.00 93.69 168 ALA A N 1
ATOM 1286 C CA . ALA A 1 168 ? -15.550 7.280 9.625 1.00 93.69 168 ALA A CA 1
ATOM 1287 C C . ALA A 1 168 ? -15.662 5.746 9.555 1.00 93.69 168 ALA A C 1
ATOM 1289 O O . ALA A 1 168 ? -16.179 5.222 8.569 1.00 93.69 168 ALA A O 1
ATOM 1290 N N . LYS A 1 169 ? -15.171 5.018 10.572 1.00 93.75 169 LYS A N 1
ATOM 1291 C CA . LYS A 1 169 ? -15.036 3.549 10.569 1.00 93.75 169 LYS A CA 1
ATOM 1292 C C . LYS A 1 169 ? -14.367 3.053 9.284 1.00 93.75 169 LYS A C 1
ATOM 1294 O O . LYS A 1 169 ? -14.890 2.187 8.585 1.00 93.75 169 LYS A O 1
ATOM 1299 N N . ALA A 1 170 ? -13.211 3.616 8.955 1.00 94.88 170 ALA A N 1
ATOM 1300 C CA . ALA A 1 170 ? -12.486 3.302 7.732 1.00 94.88 170 ALA A CA 1
ATOM 1301 C C . ALA A 1 170 ? -11.003 3.039 8.001 1.00 94.88 170 ALA A C 1
ATOM 1303 O O . ALA A 1 170 ? -10.379 3.642 8.872 1.00 94.88 170 ALA A O 1
ATOM 1304 N N . LEU A 1 171 ? -10.423 2.143 7.209 1.00 95.38 171 LEU A N 1
ATOM 1305 C CA . LEU A 1 171 ? -8.981 1.983 7.090 1.00 95.38 171 LEU A CA 1
ATOM 1306 C C . LEU A 1 171 ? -8.510 2.729 5.856 1.00 95.38 171 LEU A C 1
ATOM 1308 O O . LEU A 1 171 ? -8.913 2.395 4.742 1.00 95.38 171 LEU A O 1
ATOM 1312 N N . VAL A 1 172 ? -7.651 3.718 6.056 1.00 96.25 172 VAL A N 1
ATOM 1313 C CA . VAL A 1 172 ? -7.060 4.516 4.985 1.00 96.25 172 VAL A CA 1
ATOM 1314 C C . VAL A 1 172 ? -5.617 4.079 4.791 1.00 96.25 172 VAL A C 1
ATOM 1316 O O . VAL A 1 172 ? -4.844 4.033 5.741 1.00 96.25 172 VAL A O 1
ATOM 1319 N N . TYR A 1 173 ? -5.239 3.777 3.557 1.00 95.94 173 TYR A N 1
ATOM 1320 C CA . TYR A 1 173 ? -3.873 3.444 3.179 1.00 95.94 173 TYR A CA 1
ATOM 1321 C C . TYR A 1 173 ? -3.322 4.550 2.302 1.00 95.94 173 TYR A C 1
ATOM 1323 O O . TYR A 1 173 ? -3.948 4.922 1.310 1.00 95.94 173 TYR A O 1
ATOM 1331 N N . ILE A 1 174 ? -2.150 5.062 2.656 1.00 94.19 174 ILE A N 1
ATOM 1332 C CA . ILE A 1 174 ? -1.462 6.115 1.915 1.00 94.19 174 ILE A CA 1
ATOM 1333 C C . ILE A 1 174 ? -0.133 5.561 1.429 1.00 94.19 174 ILE A C 1
ATOM 1335 O O . ILE A 1 174 ? 0.680 5.113 2.236 1.00 94.19 174 ILE A O 1
ATOM 1339 N N . SER A 1 175 ? 0.094 5.628 0.120 1.00 91.75 175 SER A N 1
ATOM 1340 C CA . SER A 1 175 ? 1.381 5.322 -0.500 1.00 91.75 175 SER A CA 1
ATOM 1341 C C . SER A 1 175 ? 2.103 6.605 -0.869 1.00 91.75 175 SER A C 1
ATOM 1343 O O . SER A 1 175 ? 1.518 7.502 -1.481 1.00 91.75 175 SER A O 1
ATOM 1345 N N . TYR A 1 176 ? 3.386 6.683 -0.538 1.00 88.12 176 TYR A N 1
ATOM 1346 C CA . TYR A 1 176 ? 4.268 7.764 -0.964 1.00 88.12 176 TYR A CA 1
ATOM 1347 C C . TYR A 1 176 ? 5.691 7.249 -1.175 1.00 88.12 176 TYR A C 1
ATOM 1349 O O . TYR A 1 176 ? 6.124 6.278 -0.557 1.00 88.12 176 TYR A O 1
ATOM 1357 N N . ALA A 1 177 ? 6.434 7.912 -2.059 1.00 82.62 177 ALA A N 1
ATOM 1358 C CA . ALA A 1 177 ? 7.827 7.582 -2.327 1.00 82.62 177 ALA A CA 1
ATOM 1359 C C . ALA A 1 177 ? 8.763 8.665 -1.782 1.00 82.62 177 ALA A C 1
ATOM 1361 O O . ALA A 1 177 ? 8.522 9.857 -1.976 1.00 82.62 177 ALA A O 1
ATOM 1362 N N . THR A 1 178 ? 9.856 8.252 -1.147 1.00 79.12 178 THR A N 1
ATOM 1363 C CA . THR A 1 178 ? 10.944 9.134 -0.716 1.00 79.12 178 THR A CA 1
ATOM 1364 C C . THR A 1 178 ? 12.169 8.933 -1.606 1.00 79.12 178 THR A C 1
ATOM 1366 O O . THR A 1 178 ? 12.398 7.841 -2.137 1.00 79.12 178 THR A O 1
ATOM 1369 N N . ARG A 1 179 ? 12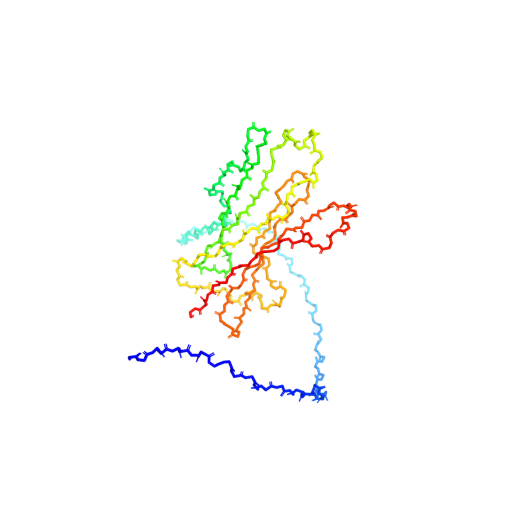.949 10.008 -1.800 1.00 72.56 179 ARG A N 1
ATOM 1370 C CA . ARG A 1 179 ? 14.234 9.972 -2.507 1.00 72.56 179 ARG A CA 1
ATOM 1371 C C . ARG A 1 179 ? 15.377 10.326 -1.556 1.00 72.56 179 ARG A C 1
ATOM 1373 O O . ARG A 1 179 ? 15.261 11.302 -0.827 1.00 72.56 179 ARG A O 1
ATOM 1380 N N . LEU A 1 180 ? 16.474 9.567 -1.571 1.00 61.41 180 LEU A N 1
ATOM 1381 C CA . LEU A 1 180 ? 17.654 9.815 -0.710 1.00 61.41 180 LEU A CA 1
ATOM 1382 C C . LEU A 1 180 ? 18.703 10.761 -1.339 1.00 61.41 180 LEU A C 1
ATOM 1384 O O . LEU A 1 180 ? 19.787 10.944 -0.788 1.00 61.41 180 LEU A O 1
ATOM 1388 N N . THR A 1 181 ? 18.425 11.362 -2.496 1.00 56.56 181 THR A N 1
ATOM 1389 C CA . THR A 1 18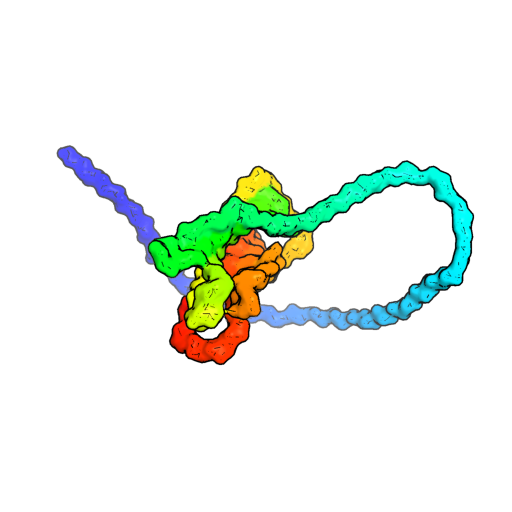1 ? 19.389 12.211 -3.214 1.00 56.56 181 THR A CA 1
ATOM 1390 C C . THR A 1 181 ? 19.358 13.655 -2.730 1.00 56.56 181 THR A C 1
ATOM 1392 O O . THR A 1 181 ? 18.329 14.312 -2.837 1.00 56.56 181 THR A O 1
ATOM 1395 N N . LYS A 1 182 ? 20.513 14.159 -2.267 1.00 52.12 182 LYS A N 1
ATOM 1396 C CA . LYS A 1 182 ? 20.786 15.558 -1.870 1.00 52.12 182 LYS A CA 1
ATOM 1397 C C . LYS A 1 182 ? 20.887 16.525 -3.068 1.00 52.12 182 LYS A C 1
ATOM 1399 O O . LYS A 1 182 ? 21.793 17.349 -3.121 1.00 52.12 182 LYS A O 1
ATOM 1404 N N . GLY A 1 183 ? 20.038 16.365 -4.076 1.00 49.62 183 GLY A N 1
ATOM 1405 C CA . GLY A 1 183 ? 19.923 17.361 -5.138 1.00 49.62 183 GLY A CA 1
ATOM 1406 C C . GLY A 1 183 ? 18.904 18.398 -4.700 1.00 49.62 183 GLY A C 1
ATOM 1407 O O . GLY A 1 183 ? 17.784 18.003 -4.372 1.00 49.62 183 GLY A O 1
ATOM 1408 N N . ASP A 1 184 ? 19.283 19.676 -4.676 1.00 45.19 184 ASP A N 1
ATOM 1409 C CA . ASP A 1 184 ? 18.369 20.807 -4.492 1.00 45.19 184 ASP A CA 1
ATOM 1410 C C . ASP A 1 184 ? 17.381 20.844 -5.657 1.00 45.19 184 ASP A C 1
ATOM 1412 O O . ASP A 1 184 ?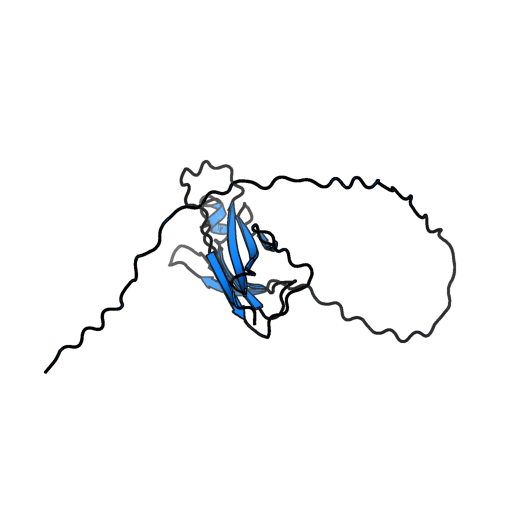 17.537 21.486 -6.692 1.00 45.19 184 ASP A O 1
ATOM 1416 N N . ASP A 1 185 ? 16.362 20.023 -5.505 1.00 51.91 185 ASP A N 1
ATOM 1417 C CA . ASP A 1 185 ? 15.262 19.898 -6.413 1.00 51.91 185 ASP A CA 1
ATOM 1418 C C . ASP A 1 185 ? 14.264 21.006 -6.063 1.00 51.91 185 ASP A C 1
ATOM 1420 O O . ASP A 1 185 ? 13.303 20.772 -5.333 1.00 51.91 185 ASP A O 1
ATOM 1424 N N . ASP A 1 186 ? 14.475 22.203 -6.618 1.00 47.31 186 ASP A N 1
ATOM 1425 C CA . ASP A 1 186 ? 13.689 23.445 -6.429 1.00 47.31 186 ASP A CA 1
ATOM 1426 C C . ASP A 1 186 ? 12.177 23.357 -6.763 1.00 47.31 186 ASP A C 1
ATOM 1428 O O . ASP A 1 186 ? 11.459 24.354 -6.798 1.00 47.31 186 ASP A O 1
ATOM 1432 N N . ASN A 1 187 ? 11.626 22.157 -6.949 1.00 48.56 187 ASN A N 1
ATOM 1433 C CA . ASN A 1 187 ? 10.201 21.931 -7.164 1.00 48.56 187 ASN A CA 1
ATOM 1434 C C . ASN A 1 187 ? 9.571 21.251 -5.940 1.00 48.56 187 ASN A C 1
ATOM 1436 O O . ASN A 1 187 ? 9.609 20.030 -5.794 1.00 48.56 187 ASN A O 1
ATOM 1440 N N . LYS A 1 188 ? 8.900 22.042 -5.097 1.00 47.06 188 LYS A N 1
ATOM 1441 C CA . LYS A 1 188 ? 8.209 21.633 -3.852 1.00 47.06 188 LYS A CA 1
ATOM 1442 C C . LYS A 1 188 ? 6.990 20.698 -4.032 1.00 47.06 188 LYS A C 1
ATOM 1444 O O . LYS A 1 188 ? 6.306 20.396 -3.064 1.00 47.06 188 LYS A O 1
ATOM 1449 N N . SER A 1 189 ? 6.714 20.207 -5.244 1.00 51.69 189 SER A N 1
ATOM 1450 C CA . SER A 1 189 ? 5.546 19.364 -5.581 1.00 51.69 189 SER A CA 1
ATOM 1451 C C . SER A 1 189 ? 5.901 17.881 -5.846 1.00 51.69 189 SER A C 1
ATOM 1453 O O . SER A 1 189 ? 5.078 17.104 -6.323 1.00 51.69 189 SER A O 1
ATOM 1455 N N . ARG A 1 190 ? 7.132 17.444 -5.544 1.00 57.22 190 ARG A N 1
ATOM 1456 C CA . ARG A 1 190 ? 7.667 16.137 -5.991 1.00 57.22 190 ARG A CA 1
ATOM 1457 C C . ARG A 1 190 ? 7.182 14.887 -5.250 1.00 57.22 190 ARG A C 1
ATOM 1459 O O . ARG A 1 190 ? 7.472 13.784 -5.713 1.00 57.22 190 ARG A O 1
ATOM 1466 N N . PHE A 1 191 ? 6.433 15.015 -4.160 1.00 62.66 191 PHE A N 1
ATOM 1467 C CA . PHE A 1 191 ? 5.875 13.857 -3.459 1.00 62.66 191 PHE A CA 1
ATOM 1468 C C . PHE A 1 191 ? 4.498 13.529 -4.032 1.00 62.66 191 PHE A C 1
ATOM 1470 O O . PHE A 1 191 ? 3.483 14.067 -3.599 1.00 62.66 191 PHE A O 1
ATOM 1477 N N . LYS A 1 192 ? 4.460 12.654 -5.042 1.00 76.31 192 LYS A N 1
ATOM 1478 C CA . LYS A 1 192 ? 3.196 12.082 -5.508 1.00 76.31 192 LYS A CA 1
ATOM 1479 C C . LYS A 1 192 ? 2.763 11.006 -4.518 1.00 76.31 192 LYS A C 1
ATOM 1481 O O . LYS A 1 192 ? 3.330 9.913 -4.506 1.00 76.31 192 LYS A O 1
ATOM 1486 N N . SER A 1 193 ? 1.786 11.345 -3.687 1.00 87.12 193 SER A N 1
ATOM 1487 C CA . SER A 1 193 ? 1.073 10.389 -2.852 1.00 87.12 193 SER A CA 1
ATOM 1488 C C . SER A 1 193 ? -0.211 9.926 -3.534 1.00 87.12 193 SER A C 1
ATOM 1490 O O . SER A 1 193 ? -0.782 10.610 -4.386 1.00 87.12 193 SER A O 1
ATOM 1492 N N . SER A 1 194 ? -0.657 8.739 -3.157 1.00 92.25 194 SER A N 1
ATOM 1493 C CA . SER A 1 194 ? -1.965 8.192 -3.504 1.00 92.25 194 SER A CA 1
ATOM 1494 C C . SER A 1 194 ? -2.570 7.560 -2.260 1.00 92.25 194 SER A C 1
ATOM 1496 O O . SER A 1 194 ? -1.845 7.184 -1.334 1.00 92.25 194 SER A O 1
ATOM 1498 N N . MET A 1 195 ? -3.896 7.465 -2.218 1.00 94.25 195 MET A N 1
ATOM 1499 C CA . MET A 1 195 ? -4.593 6.862 -1.091 1.00 94.25 195 MET A CA 1
ATOM 1500 C C . MET A 1 195 ? -5.756 5.988 -1.546 1.00 94.25 195 MET A C 1
ATOM 1502 O O . MET A 1 195 ? -6.379 6.259 -2.572 1.00 94.25 195 MET A O 1
ATOM 1506 N N . CYS A 1 196 ? -6.070 4.976 -0.746 1.00 96.25 196 CYS A N 1
ATOM 1507 C CA . CYS A 1 196 ? -7.299 4.202 -0.850 1.00 96.25 196 CYS A CA 1
ATOM 1508 C C . CYS A 1 196 ? -7.889 3.973 0.541 1.00 96.25 196 CYS A C 1
ATOM 1510 O O . CYS A 1 196 ? -7.163 3.952 1.532 1.00 96.25 196 CYS A O 1
ATOM 1512 N N . ALA A 1 197 ? -9.209 3.829 0.622 1.00 96.44 197 ALA A N 1
ATOM 1513 C CA . ALA A 1 197 ? -9.911 3.624 1.881 1.00 96.44 197 ALA A CA 1
ATOM 1514 C C . ALA A 1 197 ? -10.838 2.411 1.792 1.00 96.44 197 ALA A C 1
ATOM 1516 O O . ALA A 1 197 ? -11.430 2.147 0.744 1.00 96.44 197 ALA A O 1
ATOM 1517 N N . VAL A 1 198 ? -10.966 1.681 2.898 1.00 96.31 198 VAL A N 1
ATOM 1518 C CA . VAL A 1 198 ? -11.855 0.524 3.033 1.00 96.31 198 VAL A CA 1
ATOM 1519 C C . VAL A 1 198 ? -12.716 0.703 4.276 1.00 96.31 198 VAL A C 1
ATOM 1521 O O . VAL A 1 198 ? -12.191 0.910 5.367 1.00 96.31 198 VAL A O 1
ATOM 1524 N N . ALA A 1 199 ? -14.035 0.601 4.117 1.00 94.81 199 ALA A N 1
ATOM 1525 C CA . ALA A 1 199 ? -14.973 0.666 5.233 1.00 94.81 199 ALA A CA 1
ATOM 1526 C C . ALA A 1 199 ? -14.887 -0.589 6.120 1.00 94.81 199 ALA A C 1
ATOM 1528 O O . ALA A 1 199 ? -14.850 -1.722 5.620 1.00 94.81 199 ALA A O 1
ATOM 1529 N N . ILE A 1 200 ? -14.880 -0.358 7.430 1.00 91.94 200 ILE A N 1
ATOM 1530 C CA . ILE A 1 200 ? -14.939 -1.362 8.490 1.00 91.94 200 ILE A CA 1
ATOM 1531 C C . ILE A 1 200 ? -16.421 -1.646 8.766 1.00 91.94 200 ILE A C 1
ATOM 1533 O O . ILE A 1 200 ? -17.197 -0.711 8.969 1.00 91.94 200 ILE A O 1
ATOM 1537 N N . ASP A 1 201 ? -16.800 -2.926 8.740 1.00 82.62 201 ASP A N 1
ATOM 1538 C CA . ASP A 1 201 ? -18.177 -3.372 9.016 1.00 82.62 201 ASP A CA 1
ATOM 1539 C C . ASP A 1 201 ? -18.478 -3.437 10.519 1.00 82.62 201 ASP A C 1
ATOM 1541 O O . ASP A 1 201 ? -17.553 -3.785 11.293 1.00 82.62 201 ASP A O 1
#

Radius of gyration: 26.67 Å; Cα contacts (8 Å, |Δi|>4): 305; chains: 1; bounding box: 70×70×71 Å

Mean predicted aligned error: 17.25 Å

Secondary structure (DSSP, 8-state):
-----------------------------------------------------------------EEEEEEE---TT---EEEEEEEEETTEEEEEEEEEEEE--HHHHHHS-TT-----EEEEEEEEEEEEE-TT----TT-EEEEEEE-STTSEEEEEEEEEETTTTEEEEEEEEEE--------TT----EEEEEE--

InterPro domains:
  IPR010292 Uncharacterised protein family CreA [PF05981] (76-200)
  IPR010292 Uncharacterised protein family CreA [PTHR37952] (55-200)

pLDDT: mean 70.05, std 20.88, range [30.88, 96.44]

Nearest PDB structures (foldseek):
  7zkg-assembly1_A  TM=4.183E-01  e=3.270E+00  Streptomyces griseofuscus
  3dyo-assembly1_B  TM=2.246E-01  e=8.002E+00  Escherichia coli K-12

Sequence (201 aa):
MSSGFVSVGLDPRLGESGKCSSWCARRRGVMKMHSDSGEEISRRNLLLGLLGLGTAALPMLPASARDVASIPASGLFMKDYLNVIEFEDPKVSGVRLYISDYSRPITEKIQNNFFADPASTSVTCVKTSKLKIAPDVSESKEGEEVFSQSRSLLFKNIHVRRILDKEAKALVYISYATRLTKGDDDNKSRFKSSMCAVAID

Organism: NCBI:txid101924

Solvent-accessible surface area (backbone atoms only — not comparable to full-atom values): 13247 Å² total; per-residue (Å²): 136,86,86,82,81,86,79,82,80,80,84,91,80,82,86,83,89,80,82,94,73,86,89,88,80,90,83,90,78,91,77,80,89,78,88,80,80,87,82,86,82,79,89,83,87,82,88,91,84,88,90,72,92,75,78,79,77,75,79,80,75,75,75,64,72,39,83,74,47,75,40,81,69,51,61,103,87,47,72,34,30,39,35,31,34,37,37,49,45,93,56,35,47,31,43,40,38,38,39,38,39,59,48,73,50,69,76,55,37,77,77,53,66,71,79,74,70,66,48,54,42,44,40,45,69,44,79,76,50,79,74,43,72,47,94,83,63,58,71,48,94,85,33,37,80,67,45,75,48,79,71,56,102,70,41,37,37,42,40,30,30,39,31,59,39,76,89,77,35,28,45,35,39,39,27,39,43,50,69,75,67,93,64,91,65,91,58,95,75,65,68,35,63,27,62,34,74,45,78,59,131